Protein 1M4U (pdb70)

Organism: Homo sapiens (NCBI:txid9606)

Radius of gyration: 28.92 Å; Cα contacts (8 Å, |Δi|>4): 537; chains: 2; bounding box: 64×66×80 Å

Nearest PDB structures (foldseek):
  1m4u-assembly1_L-2  TM=1.009E+00  e=1.775E-22  Homo sapiens
  3evs-assembly1_B-2  TM=9.651E-01  e=1.076E-13  Homo sapiens
  6z3j-assembly1_A  TM=9.239E-01  e=7.240E-14  Homo sapiens
  3qb4-assembly3_C  TM=9.466E-01  e=1.512E-13  Homo sapiens
  7zjf-assembly1_A  TM=9.560E-01  e=1.350E-13  Homo sapiens

Secondary structure (DSSP, 8-state):
--SSEE-SPPP---S-PPP------TTSS--GGG--HHHHHHHHGGG--TTTEESS-S-S---TTHHHHHHHHHHHTS--SPPPHHHHT------SSS--S-SS-HHHHHHHHHHHHHHH--PPEEEEEE--TTEESSEEEEEE---SS--SSSS--EEEEEEEEEEEEEEEEE-SGGG-SEEEEEEEEEEEEEEEEE-/--S-S-SSSBSEEE--EEESGGGT-TTTEEE-SEEE--EEE-B--SSEEGGG---HHHHHHHHHHHH-TTSS----EEEEEEEEEEEEEE-TTS-EEEEEEEEEEEEEEEE-

InterPro domains:
  IPR008717 Noggin [PF05806] (12-232)
  IPR008717 Noggin [PIRSF008129] (1-232)
  IPR008717 Noggin [PTHR10494] (1-232)
  IPR029034 Cystine-knot cytokine [G3DSA:2.10.90.10] (45-232)
  IPR029034 Cystine-knot cytokine [SSF57501] (28-232)

Solvent-accessible surface area: 21909 Å² total; per-residue (Å²): 216,147,95,69,117,42,114,241,97,51,6,90,73,44,142,82,144,25,26,4,154,115,92,52,94,71,120,86,11,76,41,49,126,9,31,53,8,61,83,21,50,18,33,2,44,64,69,1,37,37,162,13,75,21,70,71,123,0,4,72,30,2,65,58,33,122,114,70,75,153,88,38,92,75,8,75,15,24,51,54,105,62,55,40,34,67,3,52,21,88,51,161,69,85,85,63,60,112,101,137,61,171,79,50,19,12,136,21,13,0,0,72,202,184,139,149,81,41,61,198,62,67,127,82,144,124,33,102,94,132,60,112,158,63,112,100,67,96,74,63,41,11,128,148,171,60,70,81,80,110,113,1,105,78,105,6,28,85,102,40,51,104,39,48,3,16,60,94,19,89,98,114,209,188,87,57,70,139,82,81,46,110,76,2,101,105,67,18,85,203,22,80,71,87,34,50,80,140,20,141,61,67,115,42,54,101,18,105,97,132,17,121,203,105,131,68,27,128,112,59,62,136,149,48,7,55,142,30,26,13,28,39,46,5,9,29,18,93,46,42,34,72,17,21,49,16,13,10,0,88,44,0,40,36,6,52,24,15,45,172,77,26,0,13,96,112,156,66,62,42,10,85,38,51,135,50,78,107,12,21,0,0,48,37,122,26,101,137,229,33,11,99,179,44,27,25,75,90,42,128,26,32,6,5,37,84,14,135,28,40,122

Foldseek 3Di:
DPDDPAAPFAKWKDWDKDACVVVVCCQFFVPDRTDTAIWIGHDDAPPHDVQQVEDPVLRVQRVVCVVPVVVHDHFTKGAPDAAKDKTWGQDPVRDTDIDIDGRRHGPTIHGD/DVDDDPPDPDDDDFDDDDADPDDDDVLLFDDPPPPDVPVQCVVCDPLDDVVWFDLDDPPDDCVCVVVVVVVFLVCLLDDDDDQDPVLVVDQVAQDPPGHDNHPDDDVVNVVVSSVLRSLFAWDWDKDWDQNDRQWPPRITIATDTDFPAASDVVDDWGKGFDDKDWRWTWGFDADDPSRPDTDIDIDTHMHGDGIGTGD

GO terms:
  GO:0005515 protein binding (F, IPI)
  GO:0001501 skeletal system development (P, TAS)
  GO:0005576 extracellular region (C, TAS)
  GO:0007399 nervous system development (P, TAS)
  GO:0005576 extracellular region (C, IDA)
  GO:0045668 negative regulation of osteoblast differentiation (P, IDA)
  GO:0009953 dorsal/ventral pattern formation (P, IDA)
  GO:0042803 protein homodimerization activity (F, IDA)
  GO:0030336 negative regulation of cell migration (P, IDA)
  GO:0030514 negative regulation of BMP signaling pathway (P, IDA)
  GO:0060392 negative regulation of SMAD protein signal transduction (P, IDA)
  GO:0090090 negative regulation of canonical Wnt signaling pathway (P, IDA)
  GO:0007498 mesoderm development (P, IDA)
  GO:0141069 receptor ligand inhibitor activity (F, IDA)
  GO:0035019 somatic stem cell population maintenance (P, IMP)
  GO:0038092 nodal signaling pathway (P, IMP)
  GO:0040036 regulation of fibroblast growth factor receptor signaling pathway (P, IMP)
  GO:0042474 middle ear morphogenesis (P, IMP)
  GO:0042733 embryonic digit morphogenesis (P, IMP)
  GO:0021533 cell differentiation in hindbrain (P, IMP)

Structure (mmCIF, N/CA/C/O backbone):
data_1M4U
#
_entry.id   1M4U
#
_cell.length_a   99.834
_cell.length_b   99.834
_cell.length_c   150.327
_cell.angle_alpha   90.00
_cell.angle_beta   90.00
_cell.angle_gamma   90.00
#
_symmetry.space_group_name_H-M   'P 41 21 2'
#
loop_
_entity.id
_entity.type
_entity.pdbx_description
1 polymer 'Bone Morphogenetic Protein-7'
2 polymer Noggin
3 branched 2-acetamido-2-deoxy-beta-D-glucopyranose-(1-4)-2-acetamido-2-deoxy-beta-D-glucopyranose
4 water water
#
loop_
_atom_site.group_PDB
_atom_site.id
_atom_site.type_symbol
_atom_site.label_atom_id
_atom_site.label_alt_id
_atom_site.label_comp_id
_atom_site.label_asym_id
_atom_site.label_entity_id
_atom_site.label_seq_id
_atom_site.pdbx_PDB_ins_code
_atom_site.Cartn_x
_atom_site.Cartn_y
_atom_site.Cartn_z
_atom_site.occupancy
_atom_site.B_iso_or_equiv
_atom_site.auth_seq_id
_atom_site.auth_comp_id
_atom_site.auth_asym_id
_atom_site.auth_atom_id
_atom_site.pdbx_PDB_model_num
ATOM 1 N N . GLU A 1 28 ? -52.697 49.284 36.229 1.00 140.57 28 GLU L N 1
ATOM 2 C CA . GLU A 1 28 ? -53.493 48.117 35.737 1.00 140.60 28 GLU L CA 1
ATOM 3 C C . GLU A 1 28 ? -52.878 47.493 34.488 1.00 140.02 28 GLU L C 1
ATOM 4 O O . GLU A 1 28 ? -53.147 46.325 34.184 1.00 140.36 28 GLU L O 1
ATOM 10 N N . ASN A 1 29 ? -52.141 48.295 33.720 1.00 139.01 29 ASN L N 1
ATOM 11 C CA . ASN A 1 29 ? -51.354 47.794 32.589 1.00 138.25 29 ASN L CA 1
ATOM 12 C C . ASN A 1 29 ? -50.416 46.595 32.870 1.00 137.03 29 ASN L C 1
ATOM 13 O O . ASN A 1 29 ? -49.194 46.760 33.078 1.00 137.12 29 ASN L O 1
ATOM 18 N N . SER A 1 30 ? -50.992 45.390 32.843 1.00 135.03 30 SER L N 1
ATOM 19 C CA . SER A 1 30 ? -50.222 44.164 33.005 1.00 133.27 30 SER L CA 1
ATOM 20 C C . SER A 1 30 ? -51.109 42.942 32.792 1.00 131.80 30 SER L C 1
ATOM 21 O O . SER A 1 30 ? -52.351 43.040 32.708 1.00 131.66 30 SER L O 1
ATOM 24 N N . SER A 1 31 ? -50.457 41.788 32.694 1.00 129.71 31 SER L N 1
ATOM 25 C CA . SER A 1 31 ? -51.165 40.524 32.587 1.00 128.04 31 SER L CA 1
ATOM 26 C C . SER A 1 31 ? -51.865 40.267 33.907 1.00 126.32 31 SER L C 1
ATOM 27 O O . SER A 1 31 ? -51.605 40.943 34.905 1.00 126.32 31 SER L O 1
ATOM 30 N N . SER A 1 32 ? -52.777 39.312 33.920 1.00 124.09 32 SER L N 1
ATOM 31 C CA . SER A 1 32 ? -53.394 38.926 35.178 1.00 122.33 32 SER L CA 1
ATOM 32 C C . SER A 1 32 ? -52.447 37.965 35.927 1.00 120.01 32 SER L C 1
ATOM 33 O O . SER A 1 32 ? -52.507 36.747 35.696 1.00 120.15 32 SER L O 1
ATOM 36 N N . ASP A 1 33 ? -51.578 38.493 36.805 1.00 116.83 33 ASP L N 1
ATOM 37 C CA . ASP A 1 33 ? -50.631 37.639 37.574 1.00 114.41 33 ASP L CA 1
ATOM 38 C C . ASP A 1 33 ? -50.441 38.044 39.038 1.00 111.36 33 ASP L C 1
ATOM 39 O O . ASP A 1 33 ? -49.290 38.145 39.524 1.00 111.52 33 ASP L O 1
ATOM 44 N N . GLN A 1 34 ? -51.570 38.238 39.736 1.00 106.86 34 GLN L N 1
ATOM 45 C CA . GLN A 1 34 ? -51.533 38.548 41.163 1.00 103.20 34 GLN L CA 1
ATOM 46 C C . GLN A 1 34 ? -51.832 37.333 42.050 1.00 98.47 34 GLN L C 1
ATOM 47 O O . GLN A 1 34 ? -50.897 36.747 42.564 1.00 99.94 34 GLN L O 1
ATOM 53 N N . ARG A 1 35 ? -53.073 36.914 42.227 1.00 91.63 35 ARG L N 1
ATOM 54 C CA . ARG A 1 35 ? -53.316 35.752 43.084 1.00 86.96 35 ARG L CA 1
ATOM 55 C C . ARG A 1 35 ? -52.718 34.441 42.518 1.00 80.15 35 ARG L C 1
ATOM 56 O O . ARG A 1 35 ? -52.501 33.518 43.296 1.00 79.09 35 ARG L O 1
ATOM 64 N N . GLN A 1 36 ? -52.383 34.342 41.225 1.00 72.43 36 GLN L N 1
ATOM 65 C CA . GLN A 1 36 ? -51.785 33.047 40.759 1.00 66.61 36 GLN L CA 1
ATOM 66 C C . GLN A 1 36 ? -50.278 32.949 41.058 1.00 60.65 36 GLN L C 1
ATOM 67 O O . GLN A 1 36 ? -49.493 33.860 40.798 1.00 57.62 36 GLN L O 1
ATOM 73 N N . ALA A 1 37 ? -49.896 31.824 41.603 1.00 55.11 37 ALA L N 1
ATOM 74 C CA . ALA A 1 37 ? -48.541 31.645 41.994 1.00 53.94 37 ALA L CA 1
ATOM 75 C C . ALA A 1 37 ? -47.576 31.295 40.806 1.00 50.97 37 ALA L C 1
ATOM 76 O O . ALA A 1 37 ? -47.997 30.925 39.707 1.00 47.66 37 ALA L O 1
ATOM 78 N N . CYS A 1 38 ? -46.276 31.490 41.103 1.00 48.94 38 CYS L N 1
ATOM 79 C CA . CYS A 1 38 ? -45.230 31.196 40.129 1.00 47.54 38 CYS L CA 1
ATOM 80 C C . CYS A 1 38 ? -45.461 29.831 39.508 1.00 45.73 38 CYS L C 1
ATOM 81 O O . CYS A 1 38 ? -45.635 28.865 40.221 1.00 44.23 38 CYS L O 1
ATOM 84 N N . LYS A 1 39 ? -45.595 29.803 38.183 1.00 44.67 39 LYS L N 1
ATOM 85 C CA . LYS A 1 39 ? -45.809 28.563 37.484 1.00 44.20 39 LYS L CA 1
ATOM 86 C C . LYS A 1 39 ? -45.375 28.592 36.009 1.00 42.30 39 LYS L C 1
ATOM 87 O O . LYS A 1 39 ? -45.297 29.650 35.436 1.00 43.36 39 LYS L O 1
ATOM 93 N N . LYS A 1 40 ? -45.154 27.414 35.428 1.00 39.88 40 LYS L N 1
ATOM 94 C CA . LYS A 1 40 ? -44.863 27.223 34.060 1.00 40.23 40 LYS L CA 1
ATOM 95 C C . LYS A 1 40 ? -46.093 27.316 33.175 1.00 42.66 40 LYS L C 1
ATOM 96 O O . LYS A 1 40 ? -47.080 26.732 33.538 1.00 46.40 40 LYS L O 1
ATOM 102 N N . HIS A 1 41 ? -46.015 27.988 32.006 1.00 43.61 41 HIS L N 1
ATOM 103 C CA . HIS A 1 41 ? -47.084 28.191 31.031 1.00 43.32 41 HIS L CA 1
ATOM 104 C C . HIS A 1 41 ? -46.581 27.864 29.658 1.00 45.84 41 HIS L C 1
ATOM 105 O O . HIS A 1 41 ? -45.379 27.882 29.348 1.00 47.44 41 HIS L O 1
ATOM 112 N N . GLU A 1 42 ? -47.499 27.501 28.799 1.00 47.15 42 GLU L N 1
ATOM 113 C CA . GLU A 1 42 ? -47.160 27.199 27.430 1.00 48.54 42 GLU L CA 1
ATOM 114 C C . GLU A 1 42 ? -46.998 28.400 26.575 1.00 46.01 42 GLU L C 1
ATOM 115 O O . GLU A 1 42 ? -47.609 29.414 26.757 1.00 47.09 42 GLU L O 1
ATOM 121 N N . LEU A 1 43 ? -46.137 28.252 25.633 1.00 46.05 43 LEU L N 1
ATOM 122 C CA . LEU A 1 43 ? -45.892 29.266 24.677 1.00 46.40 43 LEU L CA 1
ATOM 123 C C . LEU A 1 43 ? -45.247 28.627 23.493 1.00 45.89 43 LEU L C 1
ATOM 124 O O . LEU A 1 43 ? -44.133 28.211 23.629 1.00 46.08 43 LEU L O 1
ATOM 129 N N . TYR A 1 44 ? -45.934 28.539 22.361 1.00 45.45 44 TYR L N 1
ATOM 130 C CA . TYR A 1 44 ? -45.374 28.076 21.090 1.00 45.40 44 TYR L CA 1
ATOM 131 C C . TYR A 1 44 ? -44.795 29.292 20.393 1.00 44.94 44 TYR L C 1
ATOM 132 O O . TYR A 1 44 ? -45.423 30.306 20.280 1.00 44.89 44 TYR L O 1
ATOM 141 N N . VAL A 1 45 ? -43.578 29.214 19.896 1.00 45.47 45 VAL L N 1
ATOM 142 C CA . VAL A 1 45 ? -42.942 30.335 19.275 1.00 45.08 45 VAL L CA 1
ATOM 143 C C . VAL A 1 45 ? -42.734 29.926 17.859 1.00 47.22 45 VAL L C 1
ATOM 144 O O . VAL A 1 45 ? -42.158 28.866 17.594 1.00 47.96 45 VAL L O 1
ATOM 148 N N . SER A 1 46 ? -43.212 30.733 16.928 1.00 48.49 46 SER L N 1
ATOM 149 C CA . SER A 1 46 ? -43.000 30.442 15.525 1.00 48.63 46 SER L CA 1
ATOM 150 C C . SER A 1 46 ? -41.958 31.375 14.982 1.00 47.92 46 SER L C 1
ATOM 151 O O . SER A 1 46 ? -42.035 32.556 15.156 1.00 47.70 46 SER L O 1
ATOM 154 N N . PHE A 1 47 ? -40.971 30.848 14.297 1.00 47.63 47 PHE L N 1
ATOM 155 C CA . PHE A 1 47 ? -39.897 31.666 13.883 1.00 48.91 47 PHE L CA 1
ATOM 156 C C . PHE A 1 47 ? -40.338 32.684 12.794 1.00 51.37 47 PHE L C 1
ATOM 157 O O . PHE A 1 47 ? -39.753 33.759 12.700 1.00 52.19 47 PHE L O 1
ATOM 165 N N . ARG A 1 48 ? -41.287 32.335 11.929 1.00 53.16 48 ARG L N 1
ATOM 166 C CA . ARG A 1 48 ? -41.771 33.270 10.915 1.00 55.20 48 ARG L CA 1
ATOM 167 C C . ARG A 1 48 ? -42.321 34.492 11.673 1.00 54.59 48 ARG L C 1
ATOM 168 O O . ARG A 1 48 ? -41.924 35.615 11.391 1.00 53.70 48 ARG L O 1
ATOM 176 N N . ASP A 1 49 ? -43.122 34.269 12.710 1.00 53.66 49 ASP L N 1
ATOM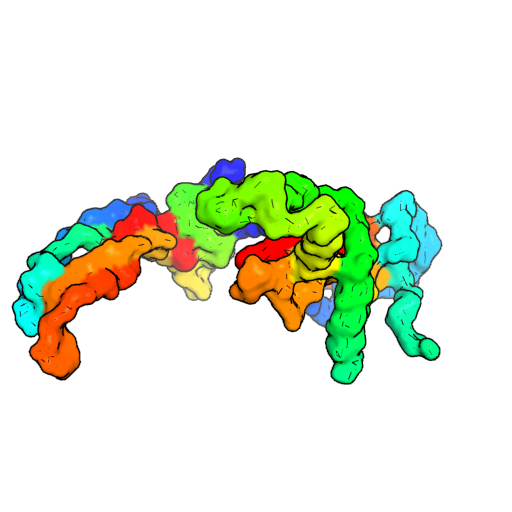 177 C CA . ASP A 1 49 ? -43.623 35.393 13.467 1.00 53.92 49 ASP L CA 1
ATOM 178 C C . ASP A 1 49 ? -42.546 36.281 14.067 1.00 54.47 49 ASP L C 1
ATOM 179 O O . ASP A 1 49 ? -42.857 37.353 14.557 1.00 56.60 49 ASP L O 1
ATOM 184 N N . LEU A 1 50 ? -41.279 35.875 14.109 1.00 54.30 50 LEU L N 1
ATOM 185 C CA . LEU A 1 50 ? -40.264 36.776 14.701 1.00 51.80 50 LEU L CA 1
ATOM 186 C C . LEU A 1 50 ? -39.366 37.209 13.671 1.00 49.36 50 LEU L C 1
ATOM 187 O O . LEU A 1 50 ? -38.346 37.893 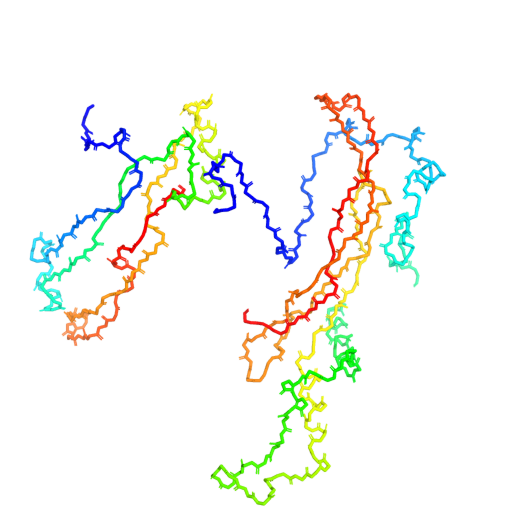13.911 1.00 48.81 50 LEU L O 1
ATOM 192 N N . GLY A 1 51 ? -39.751 36.865 12.466 1.00 48.31 51 GLY L N 1
ATOM 193 C CA . GLY A 1 51 ? -38.942 37.279 11.351 1.00 48.75 51 GLY L CA 1
ATOM 194 C C . GLY A 1 51 ? -37.623 36.526 11.232 1.00 49.67 51 GLY L C 1
ATOM 195 O O . GLY A 1 51 ? -36.672 37.068 10.615 1.00 47.49 51 GLY L O 1
ATOM 196 N N . TRP A 1 52 ? -37.580 35.251 11.696 1.00 49.17 52 TRP L N 1
ATOM 197 C CA . TRP A 1 52 ? -36.333 34.574 11.639 1.00 50.70 52 TRP L CA 1
ATOM 198 C C . TRP A 1 52 ? -36.295 33.502 10.588 1.00 52.11 52 TRP L C 1
ATOM 199 O O . TRP A 1 52 ? -35.403 32.672 10.579 1.00 51.24 52 TRP L O 1
ATOM 210 N N . GLN A 1 53 ? -37.260 33.493 9.684 1.00 54.48 53 GLN L N 1
ATOM 211 C CA . GLN A 1 53 ? -37.262 32.471 8.631 1.00 55.79 53 GLN L CA 1
ATOM 212 C C . GLN A 1 53 ? -36.179 32.627 7.585 1.00 56.12 53 GLN L C 1
ATOM 213 O O . GLN A 1 53 ? -36.066 31.834 6.680 1.00 56.89 53 GLN L O 1
ATOM 219 N N . ASP A 1 54 ? -35.325 33.592 7.653 1.00 56.96 54 ASP L N 1
ATOM 220 C CA . ASP A 1 54 ? -34.303 33.550 6.611 1.00 59.10 54 ASP L CA 1
ATOM 221 C C . ASP A 1 54 ? -32.970 33.360 7.232 1.00 58.71 54 ASP L C 1
ATOM 222 O O . ASP A 1 54 ? -31.951 33.715 6.652 1.00 61.90 54 ASP L O 1
ATOM 227 N N . TRP A 1 55 ? -33.004 32.974 8.470 1.00 57.09 55 TRP L N 1
ATOM 228 C CA . TRP A 1 55 ? -31.843 32.732 9.286 1.00 57.18 55 TRP L CA 1
ATOM 229 C C . TRP A 1 55 ? -32.001 31.190 9.704 1.00 54.91 55 TRP L C 1
ATOM 230 O O . TRP A 1 55 ? -31.118 30.416 9.560 1.00 54.56 55 TRP L O 1
ATOM 241 N N . ILE A 1 56 ? -33.171 30.790 10.136 1.00 52.24 56 ILE L N 1
ATOM 242 C CA . ILE A 1 56 ? -33.406 29.473 10.553 1.00 51.94 56 ILE L CA 1
ATOM 243 C C . ILE A 1 56 ? -34.328 28.767 9.594 1.00 52.77 56 ILE L C 1
ATOM 244 O O . ILE A 1 56 ? -35.511 29.149 9.482 1.00 54.67 56 ILE L O 1
ATOM 249 N N . ILE A 1 57 ? -33.841 27.687 8.985 1.00 51.81 57 ILE L N 1
ATOM 250 C CA . ILE A 1 57 ? -34.661 26.924 8.076 1.00 52.29 57 ILE L CA 1
ATOM 251 C C . ILE A 1 57 ? -35.323 25.721 8.689 1.00 50.80 57 ILE L C 1
ATOM 252 O O . ILE A 1 57 ? -36.193 25.203 8.083 1.00 53.61 57 ILE L O 1
ATOM 257 N N . ALA A 1 58 ? -34.940 25.258 9.882 1.00 48.68 58 ALA L N 1
ATOM 258 C CA . ALA A 1 58 ? -35.673 24.197 10.550 1.00 46.59 58 ALA L CA 1
ATOM 259 C C . ALA A 1 58 ? -35.194 24.210 12.006 1.00 45.26 58 ALA L C 1
ATOM 260 O O . ALA A 1 58 ? -34.056 24.469 12.291 1.00 44.84 58 ALA L O 1
ATOM 262 N N . PRO A 1 59 ? -36.077 23.958 12.921 1.00 44.02 59 PRO L N 1
ATOM 263 C CA . PRO A 1 59 ? -37.488 23.698 12.612 1.00 45.11 59 PRO L CA 1
ATOM 264 C C . PRO A 1 59 ? -38.138 24.993 12.223 1.00 46.45 59 PRO L C 1
ATOM 265 O O . PRO A 1 59 ? -37.428 25.948 12.000 1.00 49.03 59 PRO L O 1
ATOM 269 N N . GLU A 1 60 ? -39.448 25.035 12.235 1.00 48.53 60 GLU L N 1
ATOM 270 C CA . GLU A 1 60 ? -40.220 26.181 11.920 1.00 50.45 60 GLU L CA 1
ATOM 271 C C . GLU A 1 60 ? -40.552 26.875 13.239 1.00 49.78 60 GLU L C 1
ATOM 272 O O . GLU A 1 60 ? -40.946 28.067 13.220 1.00 50.94 60 GLU L O 1
ATOM 278 N N . GLY A 1 61 ? -40.530 26.156 14.360 1.00 47.36 61 GLY L N 1
ATOM 279 C CA . GLY A 1 61 ? -40.818 26.775 15.634 1.00 46.30 61 GLY L CA 1
ATOM 280 C C . GLY A 1 61 ? -40.667 25.742 16.688 1.00 45.53 61 GLY L C 1
ATOM 281 O O . GLY A 1 61 ? -40.376 24.633 16.317 1.00 47.04 61 GLY L O 1
ATOM 282 N N . TYR A 1 62 ? -40.889 26.094 17.951 1.00 44.32 62 TYR L N 1
ATOM 283 C CA . TYR A 1 62 ? -40.716 25.215 19.091 1.00 42.33 62 TYR L CA 1
ATOM 284 C C . TYR A 1 62 ? -41.577 25.652 20.234 1.00 41.70 62 TYR L C 1
ATOM 285 O O . TYR A 1 62 ? -42.050 26.842 20.275 1.00 43.70 62 TYR L O 1
ATOM 294 N N . ALA A 1 63 ? -41.864 24.679 21.100 1.00 39.00 63 ALA L N 1
ATOM 295 C CA . ALA A 1 63 ? -42.627 24.819 22.320 1.00 38.94 63 ALA L CA 1
ATOM 296 C C . ALA A 1 63 ? -41.554 25.385 23.402 1.00 40.05 63 ALA L C 1
ATOM 297 O O . ALA A 1 63 ? -40.594 24.703 23.795 1.00 39.37 63 ALA L O 1
ATOM 299 N N . ALA A 1 64 ? -41.700 26.618 23.804 1.00 38.59 64 ALA L N 1
ATOM 300 C CA . ALA A 1 64 ? -40.637 27.222 24.550 1.00 38.90 64 ALA L CA 1
ATOM 301 C C . ALA A 1 64 ? -41.032 27.377 26.036 1.00 36.99 64 ALA L C 1
ATOM 302 O O . ALA A 1 64 ? -40.168 27.332 26.932 1.00 35.47 64 ALA L O 1
ATOM 304 N N . TYR A 1 65 ? -42.297 27.633 26.238 1.00 34.39 65 TYR L N 1
ATOM 305 C CA . TYR A 1 65 ? -42.834 27.877 27.533 1.00 34.89 65 TYR L CA 1
ATOM 306 C C . TYR A 1 65 ? -42.267 29.164 28.132 1.00 35.41 65 TYR L C 1
ATOM 307 O O . TYR A 1 65 ? -41.425 29.813 27.529 1.00 35.37 65 TYR L O 1
ATOM 316 N N . TYR A 1 66 ? -42.769 29.528 29.289 1.00 35.34 66 TYR L N 1
ATOM 317 C CA . TYR A 1 66 ? -42.318 30.684 29.986 1.00 38.22 66 TYR L CA 1
ATOM 318 C C . TYR A 1 66 ? -42.850 30.509 31.358 1.00 39.41 66 TYR L C 1
ATOM 319 O O . TYR A 1 66 ? -43.738 29.729 31.564 1.00 41.23 66 TYR L O 1
ATOM 328 N N . CYS A 1 67 ? -42.301 31.265 32.258 1.00 40.10 67 CYS L N 1
ATOM 329 C CA . CYS A 1 67 ? -42.700 31.341 33.637 1.00 42.71 67 CYS L CA 1
ATOM 330 C C . CYS A 1 67 ? -43.403 32.701 33.938 1.00 41.68 67 CYS L C 1
ATOM 331 O O . CYS A 1 67 ? -42.981 33.705 33.429 1.00 42.13 67 CYS L O 1
ATOM 334 N N . GLU A 1 68 ? -44.338 32.696 34.859 1.00 40.59 68 GLU L N 1
ATOM 335 C CA . GLU A 1 68 ? -45.025 33.837 35.307 1.00 42.44 68 GLU L CA 1
ATOM 336 C C . GLU A 1 68 ? -45.768 33.495 36.502 1.00 41.51 68 GLU L C 1
ATOM 337 O O . GLU A 1 68 ? -46.180 32.380 36.652 1.00 44.74 68 GLU L O 1
ATOM 343 N N . GLY A 1 69 ? -45.951 34.461 37.362 1.00 41.83 69 GLY L N 1
ATOM 344 C CA . GLY A 1 69 ? -46.670 34.289 38.587 1.00 42.46 69 GLY L CA 1
ATOM 345 C C . GLY A 1 69 ? -45.961 35.028 39.702 1.00 44.75 69 GLY L C 1
ATOM 346 O O . GLY A 1 69 ? -44.824 35.506 39.504 1.00 50.01 69 GLY L O 1
ATOM 347 N N . GLU A 1 70 ? -46.571 34.964 40.882 1.00 44.92 70 GLU L N 1
ATOM 348 C CA . GLU A 1 70 ? -46.092 35.507 42.123 1.00 46.93 70 GLU L CA 1
ATOM 349 C C . GLU A 1 70 ? -45.233 34.622 43.007 1.00 44.29 70 GLU L C 1
ATOM 350 O O . GLU A 1 70 ? -45.468 33.439 43.092 1.00 44.12 70 GLU L O 1
ATOM 356 N N . CYS A 1 71 ? -44.342 35.310 43.715 1.00 42.59 71 CYS L N 1
ATOM 357 C CA . CYS A 1 71 ? -43.400 34.866 44.673 1.00 43.28 71 CYS L CA 1
ATOM 358 C C . CYS A 1 71 ? -43.565 35.744 45.931 1.00 44.83 71 CYS L C 1
ATOM 359 O O . CYS A 1 71 ? -42.640 36.492 46.352 1.00 46.74 71 CYS L O 1
ATOM 362 N N . ALA A 1 72 ? -44.696 35.609 46.590 1.00 45.41 72 ALA L N 1
ATOM 363 C CA . ALA A 1 72 ? -44.919 36.388 47.835 1.00 47.08 72 ALA L CA 1
ATOM 364 C C . ALA A 1 72 ? -44.936 35.559 49.020 1.00 43.44 72 ALA L C 1
ATOM 365 O O . ALA A 1 72 ? -45.004 34.374 48.944 1.00 43.11 72 ALA L O 1
ATOM 367 N N . PHE A 1 73 ? -44.844 36.238 50.131 1.00 41.60 73 PHE L N 1
ATOM 368 C CA . PHE A 1 73 ? -44.634 35.572 51.341 1.00 42.26 73 PHE L CA 1
ATOM 369 C C . PHE A 1 73 ? -45.910 35.008 51.768 1.00 42.65 73 PHE L C 1
ATOM 370 O O . PHE A 1 73 ? -46.851 35.647 51.664 1.00 43.83 73 PHE L O 1
ATOM 378 N N . PRO A 1 74 ? -45.951 33.802 52.264 1.00 42.94 74 PRO L N 1
ATOM 379 C CA . PRO A 1 74 ? -44.811 32.927 52.398 1.00 43.71 74 PRO L CA 1
ATOM 380 C C . PRO A 1 74 ? -44.585 32.068 51.142 1.00 44.35 74 PRO L C 1
ATOM 381 O O . PRO A 1 74 ? -45.498 31.731 50.536 1.00 46.01 74 PRO L O 1
ATOM 385 N N . LEU A 1 75 ? -43.383 31.629 50.873 1.00 45.31 75 LEU L N 1
ATOM 386 C CA . LEU A 1 75 ? -43.087 30.757 49.769 1.00 43.95 75 LEU L CA 1
ATOM 387 C C . LEU A 1 75 ? -43.117 29.357 50.332 1.00 44.46 75 LEU L C 1
ATOM 388 O O . LEU A 1 75 ? -42.839 29.106 51.500 1.00 43.61 75 LEU L O 1
ATOM 393 N N . ASN A 1 76 ? -43.445 28.417 49.508 1.00 45.06 76 ASN L N 1
ATOM 394 C CA . ASN A 1 76 ? -43.456 27.053 49.959 1.00 46.25 76 ASN L CA 1
ATOM 395 C C . ASN A 1 76 ? -42.450 26.334 49.079 1.00 45.93 76 ASN L C 1
ATOM 396 O O . ASN A 1 76 ? -41.785 26.974 48.302 1.00 45.57 76 ASN L O 1
ATOM 401 N N . SER A 1 77 ? -42.374 25.030 49.180 1.00 45.09 77 SER L N 1
ATOM 402 C CA . SER A 1 77 ? -41.187 24.268 48.649 1.00 43.69 77 SER L CA 1
ATOM 403 C C . SER A 1 77 ? -41.359 24.045 47.264 1.00 42.26 77 SER L C 1
ATOM 404 O O . SER A 1 77 ? -40.441 23.854 46.571 1.00 41.39 77 SER L O 1
ATOM 407 N N . TYR A 1 78 ? -42.578 24.100 46.836 1.00 40.37 78 TYR L N 1
ATOM 408 C CA . TYR A 1 78 ? -42.868 24.021 45.453 1.00 40.35 78 TYR L CA 1
ATOM 409 C C . TYR A 1 78 ? -42.423 25.244 44.601 1.00 38.21 78 TYR L C 1
ATOM 410 O O . TYR A 1 78 ? -42.399 25.182 43.390 1.00 36.81 78 TYR L O 1
ATOM 419 N N . MET A 1 79 ? -42.243 26.402 45.226 1.00 37.92 79 MET L N 1
ATOM 420 C CA . MET A 1 79 ? -41.755 27.594 44.547 1.00 38.63 79 MET L CA 1
ATOM 421 C C . MET A 1 79 ? -40.215 27.491 44.144 1.00 38.77 79 MET L C 1
ATOM 422 O O . MET A 1 79 ? -39.709 28.366 43.516 1.00 37.76 79 MET L O 1
ATOM 427 N N . ASN A 1 80 ? -39.498 26.447 44.569 1.00 38.84 80 ASN L N 1
ATOM 428 C CA . ASN A 1 80 ? -38.086 26.266 44.243 1.00 39.18 80 ASN L CA 1
ATOM 429 C C . ASN A 1 80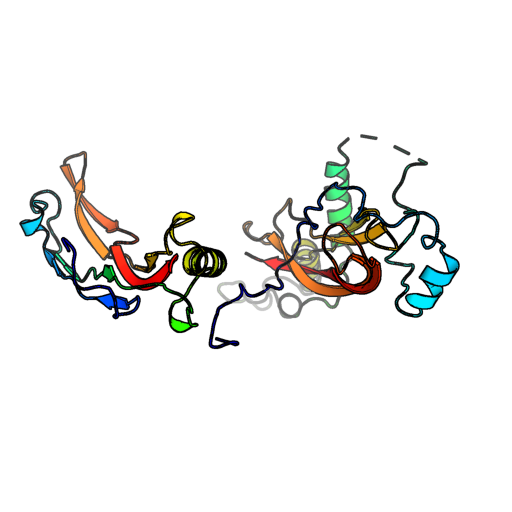 ? -37.205 27.498 44.424 1.00 38.47 80 ASN L C 1
ATOM 430 O O . ASN A 1 80 ? -36.520 27.823 43.528 1.00 39.75 80 ASN L O 1
ATOM 435 N N . ALA A 1 81 ? -37.322 28.164 45.552 1.00 37.06 81 ALA L N 1
ATOM 436 C CA . ALA A 1 81 ? -36.713 29.427 45.852 1.00 37.36 81 ALA L CA 1
ATOM 437 C C . ALA A 1 81 ? -35.283 29.284 46.325 1.00 37.06 81 ALA L C 1
ATOM 438 O O . ALA A 1 81 ? -35.016 28.351 46.982 1.00 37.01 81 ALA L O 1
ATOM 440 N N . THR A 1 82 ? -34.413 30.241 46.041 1.00 35.38 82 THR L N 1
ATOM 441 C CA . THR A 1 82 ? -33.065 30.218 46.614 1.00 33.70 82 THR L CA 1
ATOM 442 C C . THR A 1 82 ? -33.234 30.788 47.947 1.00 33.13 82 THR L C 1
ATOM 443 O O . THR A 1 82 ? -34.224 31.465 48.243 1.00 34.11 82 THR L O 1
ATOM 447 N N . ASN A 1 83 ? -32.241 30.558 48.770 1.00 32.72 83 ASN L N 1
ATOM 448 C CA . ASN A 1 83 ? -32.238 31.087 50.033 1.00 33.40 83 ASN L CA 1
ATOM 449 C C . ASN A 1 83 ? -32.334 32.588 49.924 1.00 33.87 83 ASN L C 1
ATOM 450 O O . ASN A 1 83 ? -32.885 33.241 50.752 1.00 29.75 83 ASN L O 1
ATOM 455 N N . HIS A 1 84 ? -31.665 33.158 48.945 1.00 34.21 84 HIS L N 1
ATOM 456 C CA . HIS A 1 84 ? -31.751 34.587 48.864 1.00 35.00 84 HIS L CA 1
ATOM 457 C C . HIS A 1 84 ? -33.226 35.059 48.574 1.00 33.80 84 HIS L C 1
ATOM 458 O O . HIS A 1 84 ? -33.565 36.179 48.926 1.00 34.02 84 HIS L O 1
ATOM 465 N N . ALA A 1 85 ? -33.910 34.365 47.691 1.00 32.42 85 ALA L N 1
ATOM 466 C CA . ALA A 1 85 ? -35.250 34.738 47.344 1.00 34.61 85 ALA L CA 1
ATOM 467 C C . ALA A 1 85 ? -36.165 34.645 48.615 1.00 35.52 85 ALA L C 1
ATOM 468 O O . ALA A 1 85 ? -36.939 35.481 48.822 1.00 36.51 85 ALA L O 1
ATOM 470 N N . ILE A 1 86 ? -35.881 33.744 49.536 1.00 36.62 86 ILE L N 1
ATOM 471 C CA . ILE A 1 86 ? -36.603 33.658 50.768 1.00 36.01 86 ILE L CA 1
ATOM 472 C C . ILE A 1 86 ? -36.324 34.834 51.636 1.00 37.86 86 ILE L C 1
ATOM 473 O O . ILE A 1 86 ? -37.237 35.328 52.319 1.00 40.52 86 ILE L O 1
ATOM 478 N N . VAL A 1 87 ? -35.076 35.275 51.719 1.00 38.78 87 VAL L N 1
ATOM 479 C CA . VAL A 1 87 ? -34.731 36.427 52.546 1.00 38.23 87 VAL L CA 1
ATOM 480 C C . VAL A 1 87 ? -35.400 37.663 51.947 1.00 37.95 87 VAL L C 1
ATOM 481 O O . VAL A 1 87 ? -36.011 38.389 52.605 1.00 38.41 87 VAL L O 1
ATOM 485 N N . GLN A 1 88 ? -35.317 37.842 50.666 1.00 39.18 88 GLN L N 1
ATOM 486 C CA . GLN A 1 88 ? -35.830 39.025 49.964 1.00 40.41 88 GLN L CA 1
ATOM 487 C C . GLN A 1 88 ? -37.396 39.130 50.065 1.00 40.91 88 GLN L C 1
ATOM 488 O O . GLN A 1 88 ? -37.935 40.185 50.190 1.00 38.94 88 GLN L O 1
ATOM 494 N N . THR A 1 89 ? -38.060 37.995 50.029 1.00 42.02 89 THR L N 1
ATOM 495 C CA . THR A 1 89 ? -39.488 37.911 50.164 1.00 43.44 89 THR L CA 1
ATOM 496 C C . THR A 1 89 ? -39.906 38.362 51.552 1.00 41.05 89 THR L C 1
ATOM 497 O O . THR A 1 89 ? -40.804 39.159 51.690 1.00 37.94 89 THR L O 1
ATOM 501 N N . LEU A 1 90 ? -39.118 38.025 52.562 1.00 40.53 90 LEU L N 1
ATOM 502 C CA . LEU A 1 90 ? -39.473 38.455 53.900 1.00 41.13 90 LEU L CA 1
ATOM 503 C C . LEU A 1 90 ? -39.186 39.924 54.095 1.00 42.47 90 LEU L C 1
ATOM 504 O O . LEU A 1 90 ? -39.888 40.633 54.817 1.00 42.23 90 LEU L O 1
ATOM 509 N N . VAL A 1 91 ? -38.180 40.391 53.389 1.00 43.16 91 VAL L N 1
ATOM 510 C CA . VAL A 1 91 ? -37.825 41.801 53.430 1.00 44.26 91 VAL L CA 1
ATOM 511 C C . VAL A 1 91 ? -38.881 42.628 52.670 1.00 44.85 91 VAL L C 1
ATOM 512 O O . VAL A 1 91 ? -39.244 43.701 53.080 1.00 43.03 91 VAL L O 1
ATOM 516 N N . HIS A 1 92 ? -39.417 42.121 51.580 1.00 44.05 92 HIS L N 1
ATOM 517 C CA . HIS A 1 92 ? -40.475 42.828 50.967 1.00 43.93 92 HIS L CA 1
ATOM 518 C C . HIS A 1 92 ? -41.780 42.883 51.820 1.00 45.02 92 HIS L C 1
ATOM 519 O O . HIS A 1 92 ? -42.378 43.926 51.977 1.00 44.37 92 HIS L O 1
ATOM 526 N N . PHE A 1 93 ? -42.218 41.740 52.317 1.00 44.89 93 PHE L N 1
ATOM 527 C CA . PHE A 1 93 ? -43.427 41.634 53.044 1.00 45.28 93 PHE L CA 1
ATOM 528 C C . PHE A 1 93 ? -43.487 42.896 53.932 1.00 48.64 93 PHE L C 1
ATOM 529 O O . PHE A 1 93 ? -44.476 43.675 53.843 1.00 54.70 93 PHE L O 1
ATOM 537 N N . ILE A 1 94 ? -42.601 42.929 54.885 1.00 47.10 94 ILE L N 1
ATOM 538 C CA . ILE A 1 94 ? -42.195 43.982 55.867 1.00 47.02 94 ILE L CA 1
ATOM 539 C C . ILE A 1 94 ? -41.833 45.394 55.518 1.00 47.75 94 ILE L C 1
ATOM 540 O O . ILE A 1 94 ? -42.094 46.206 56.335 1.00 44.95 94 ILE L O 1
ATOM 545 N N . ASN A 1 95 ? -41.206 45.711 54.394 1.00 49.11 95 ASN L N 1
ATOM 546 C CA . ASN A 1 95 ? -41.388 47.071 53.838 1.00 48.51 95 ASN L CA 1
ATOM 547 C C . ASN A 1 95 ? -41.196 46.918 52.365 1.00 50.38 95 ASN L C 1
ATOM 548 O O . ASN A 1 95 ? -40.140 46.775 51.841 1.00 49.44 95 ASN L O 1
ATOM 553 N N . PRO A 1 96 ? -42.301 46.976 51.710 1.00 51.86 96 PRO L N 1
ATOM 554 C CA . PRO A 1 96 ? -42.373 46.776 50.288 1.00 53.04 96 PRO L CA 1
ATOM 555 C C . PRO A 1 96 ? -41.563 47.747 49.493 1.00 55.19 96 PRO L C 1
ATOM 556 O O . PRO A 1 96 ? -41.295 47.438 48.326 1.00 54.96 96 PRO L O 1
ATOM 560 N N . GLU A 1 97 ? -41.312 48.931 50.015 1.00 57.22 97 GLU L N 1
ATOM 561 C CA . GLU A 1 97 ? -40.558 49.918 49.258 1.00 58.93 97 GLU L CA 1
ATOM 562 C C . GLU A 1 97 ? -39.122 49.546 49.334 1.00 57.43 97 GLU L C 1
ATOM 563 O O . GLU A 1 97 ? -38.346 50.086 48.625 1.00 57.39 97 GLU L O 1
ATOM 569 N N . THR A 1 98 ? -38.708 48.719 50.256 1.00 56.02 98 THR L N 1
ATOM 570 C CA . THR A 1 98 ? -37.255 48.484 50.302 1.00 55.50 98 THR L CA 1
ATOM 571 C C . THR A 1 98 ? -36.683 47.557 49.212 1.00 52.23 98 THR L C 1
ATOM 572 O O . THR A 1 98 ? -35.515 47.638 48.912 1.00 52.51 98 THR L O 1
ATOM 576 N N . VAL A 1 99 ? -37.504 46.751 48.577 1.00 47.84 99 VAL L N 1
ATOM 577 C CA . VAL A 1 99 ? -36.969 45.754 47.686 1.00 45.77 99 VAL L CA 1
ATOM 578 C C . VAL A 1 99 ? -38.143 45.141 46.998 1.00 43.43 99 VAL L C 1
ATOM 579 O O . VAL A 1 99 ? -39.182 44.993 47.531 1.00 44.80 99 VAL L O 1
ATOM 583 N N . PRO A 1 100 ? -38.023 44.769 45.789 1.00 42.46 100 PRO L N 1
ATOM 584 C CA . PRO A 1 100 ? -39.157 44.112 45.192 1.00 41.92 100 PRO L CA 1
ATOM 585 C C . PRO A 1 100 ? -39.232 42.696 45.696 1.00 42.06 100 PRO L C 1
ATOM 586 O O . PRO A 1 100 ? -38.413 42.192 46.465 1.00 41.95 100 PRO L O 1
ATOM 590 N N . LYS A 1 101 ? -40.295 42.050 45.302 1.00 43.44 101 LYS L N 1
ATOM 591 C CA . LYS A 1 101 ? -40.372 40.657 45.508 1.00 44.96 101 LYS L CA 1
ATOM 592 C C . LYS A 1 101 ? -39.579 39.901 44.452 1.00 43.44 101 LYS L C 1
ATOM 593 O O . LYS A 1 101 ? -39.289 40.382 43.402 1.00 43.88 101 LYS L O 1
ATOM 599 N N . PRO A 1 102 ? -39.131 38.720 44.762 1.00 42.76 102 PRO L N 1
ATOM 600 C CA . PRO A 1 102 ? -38.379 37.968 43.747 1.00 42.88 102 PRO L CA 1
ATOM 601 C C . PRO A 1 102 ? -39.253 37.583 42.616 1.00 40.92 102 PRO L C 1
ATOM 602 O O . PRO A 1 102 ? -40.420 37.683 42.744 1.00 41.02 102 PRO L O 1
ATOM 606 N N . CYS A 1 103 ? -38.676 37.127 41.518 1.00 42.15 103 CYS L N 1
ATOM 607 C CA . CYS A 1 103 ? -39.419 36.812 40.375 1.00 42.39 103 CYS L CA 1
ATOM 608 C C . CYS A 1 103 ? -39.397 35.385 40.013 1.00 39.34 103 CYS L C 1
ATOM 609 O O . CYS A 1 103 ? -38.571 34.743 40.416 1.00 36.07 103 CYS L O 1
ATOM 612 N N . CYS A 1 104 ? -40.427 34.998 39.275 1.00 38.55 104 CYS L N 1
ATOM 613 C CA . CYS A 1 104 ? -40.726 33.683 38.822 1.00 40.58 104 CYS L CA 1
ATOM 614 C C . CYS A 1 104 ? -39.824 33.526 37.632 1.00 40.47 104 CYS L C 1
ATOM 615 O O . CYS A 1 104 ? -40.108 34.138 36.646 1.00 39.35 104 CYS L O 1
ATOM 618 N N . ALA A 1 105 ? -38.785 32.738 37.687 1.00 40.40 105 ALA L N 1
ATOM 619 C CA . ALA A 1 105 ? -37.974 32.633 36.487 1.00 40.14 105 ALA L CA 1
ATOM 620 C C . ALA A 1 105 ? -37.637 31.168 36.250 1.00 38.88 105 ALA L C 1
ATOM 621 O O . ALA A 1 105 ? -37.779 30.341 37.078 1.00 38.25 105 ALA L O 1
ATOM 623 N N . PRO A 1 106 ? -37.169 30.813 35.109 1.00 38.72 106 PRO L N 1
ATOM 624 C CA . PRO A 1 106 ? -36.840 29.424 34.890 1.00 38.33 106 PRO L CA 1
ATOM 625 C C . PRO A 1 106 ? -35.774 28.859 35.770 1.00 39.77 106 PRO L C 1
ATOM 626 O O . PRO A 1 106 ? -34.855 29.528 36.086 1.00 41.53 106 PRO L O 1
ATOM 630 N N . THR A 1 107 ? -35.952 27.656 36.300 1.00 42.03 107 THR L N 1
ATOM 631 C CA . THR A 1 107 ? -34.903 26.967 37.074 1.00 40.75 107 THR L CA 1
ATOM 632 C C . THR A 1 107 ? -34.219 25.893 36.241 1.00 40.92 107 THR L C 1
ATOM 633 O O . THR A 1 107 ? -33.176 25.479 36.587 1.00 41.78 107 THR L O 1
ATOM 637 N N . GLN A 1 108 ? -34.803 25.445 35.148 1.00 41.74 108 GLN L N 1
ATOM 638 C CA . GLN A 1 108 ? -34.146 24.453 34.304 1.00 42.33 108 GLN L CA 1
ATOM 639 C C . GLN A 1 108 ? -34.644 24.649 32.949 1.00 40.13 108 GLN L C 1
ATOM 640 O O . GLN A 1 108 ? -35.849 24.799 32.727 1.00 34.78 108 GLN L O 1
ATOM 646 N N . LEU A 1 109 ? -33.721 24.572 32.013 1.00 41.37 109 LEU L N 1
ATOM 647 C CA . LEU A 1 109 ? -34.068 24.737 30.603 1.00 42.27 109 LEU L CA 1
ATOM 648 C C . LEU A 1 109 ? -33.486 23.592 29.836 1.00 42.12 109 LEU L C 1
ATOM 649 O O . LEU A 1 109 ? -32.509 23.105 30.249 1.00 43.54 109 LEU L O 1
ATOM 654 N N . ASN A 1 110 ? -33.981 23.272 28.665 1.00 41.61 110 ASN L N 1
ATOM 655 C CA . ASN A 1 110 ? -33.307 22.363 27.734 1.00 40.98 110 ASN L CA 1
ATOM 656 C C . ASN A 1 110 ? -32.957 23.008 26.410 1.00 40.55 110 ASN L C 1
ATOM 657 O O . ASN A 1 110 ? -33.467 24.099 26.086 1.00 37.95 110 ASN L O 1
ATOM 662 N N . ALA A 1 111 ? -32.101 22.304 25.658 1.00 40.60 111 ALA L N 1
ATOM 663 C CA . ALA A 1 111 ? -31.668 22.693 24.358 1.00 43.01 111 ALA L CA 1
ATOM 664 C C . ALA A 1 111 ? -32.620 22.197 23.244 1.00 43.01 111 ALA L C 1
ATOM 665 O O . ALA A 1 111 ? -33.457 21.377 23.503 1.00 45.32 111 ALA L O 1
ATOM 667 N N . ILE A 1 112 ? -32.557 22.795 22.057 1.00 43.18 112 ILE L N 1
ATOM 668 C CA . ILE A 1 112 ? -33.203 22.256 20.798 1.00 42.77 112 ILE L CA 1
ATOM 669 C C . ILE A 1 112 ? -32.085 22.307 19.749 1.00 40.98 112 ILE L C 1
ATOM 670 O O . ILE A 1 112 ? -31.098 22.985 19.919 1.00 40.84 112 ILE L O 1
ATOM 675 N N . SER A 1 113 ? -32.233 21.639 18.652 1.00 40.14 113 SER L N 1
ATOM 676 C CA . SER A 1 113 ? -31.194 21.712 17.647 1.00 41.10 113 SER L CA 1
ATOM 677 C C . SER A 1 113 ? -31.762 22.536 16.531 1.00 39.77 113 SER L C 1
ATOM 678 O O . SER A 1 113 ? -32.961 22.528 16.309 1.00 37.67 113 SER L O 1
ATOM 681 N N . VAL A 1 114 ? -30.937 23.286 15.824 1.00 40.72 114 VAL L N 1
ATOM 682 C CA . VAL A 1 114 ? -31.534 24.157 14.871 1.00 42.24 114 VAL L CA 1
ATOM 683 C C . VAL A 1 114 ? -30.662 24.222 13.657 1.00 42.25 114 VAL L C 1
ATOM 684 O O . VAL A 1 114 ? -29.453 24.166 13.778 1.00 40.80 114 VAL L O 1
ATOM 688 N N . LEU A 1 115 ? -31.294 24.287 12.477 1.00 43.31 115 LEU L N 1
ATOM 689 C CA . LEU A 1 115 ? -30.580 24.412 11.200 1.00 44.93 115 LEU L CA 1
ATOM 690 C C . LEU A 1 115 ? -30.716 25.843 10.686 1.00 46.00 115 LEU L C 1
ATOM 691 O O . LEU A 1 115 ? -31.844 26.312 10.501 1.00 46.79 115 LEU L O 1
ATOM 696 N N . TYR A 1 116 ? -29.594 26.529 10.483 1.00 46.10 116 TYR L N 1
ATOM 697 C CA . TYR A 1 116 ? -29.595 27.949 10.197 1.00 47.21 116 TYR L CA 1
ATOM 698 C C . TYR A 1 116 ? -28.345 28.403 9.389 1.00 50.30 116 TYR L C 1
ATOM 699 O O . TYR A 1 116 ? -27.212 27.797 9.487 1.00 49.80 116 TYR L O 1
ATOM 708 N N . PHE A 1 117 ? -28.493 29.563 8.731 1.00 50.96 117 PHE L N 1
ATOM 709 C CA . PHE A 1 117 ? -27.435 30.144 7.970 1.00 52.32 117 PHE L CA 1
ATOM 710 C C . PHE A 1 117 ? -26.552 30.761 8.946 1.00 54.06 117 PHE L C 1
ATOM 711 O O . PHE A 1 117 ? -27.050 31.344 9.780 1.00 56.65 117 PHE L O 1
ATOM 719 N N . ASP A 1 118 ? -25.241 30.666 8.874 1.00 58.45 118 ASP L N 1
ATOM 720 C CA . ASP A 1 118 ? -24.352 31.389 9.829 1.00 62.81 118 ASP L CA 1
ATOM 721 C C . ASP A 1 118 ? -23.712 32.607 9.227 1.00 64.92 118 ASP L C 1
ATOM 722 O O . ASP A 1 118 ? -24.085 33.023 8.151 1.00 66.64 118 ASP L O 1
ATOM 727 N N . ASP A 1 119 ? -22.728 33.151 9.912 1.00 68.57 119 ASP L N 1
ATOM 728 C CA . ASP A 1 119 ? -22.086 34.376 9.478 1.00 72.59 119 ASP L CA 1
ATOM 729 C C . ASP A 1 119 ? -21.489 34.265 8.030 1.00 74.49 119 ASP L C 1
ATOM 730 O O . ASP A 1 119 ? -21.415 35.298 7.325 1.00 75.21 119 ASP L O 1
ATOM 735 N N . SER A 1 120 ? -21.069 33.054 7.588 1.00 74.44 120 SER L N 1
ATOM 736 C CA . SER A 1 120 ? -20.490 32.912 6.252 1.00 74.36 120 SER L CA 1
ATOM 737 C C . SER A 1 120 ? -21.551 32.447 5.350 1.00 73.87 120 SER L C 1
ATOM 738 O O . SER A 1 120 ? -21.300 31.735 4.359 1.00 74.32 120 SER L O 1
ATOM 741 N N . SER A 1 121 ? -22.775 32.763 5.710 1.00 72.69 121 SER L N 1
ATOM 742 C CA . SER A 1 121 ? -23.825 32.203 4.922 1.00 72.40 121 SER L CA 1
ATOM 743 C C . SER A 1 121 ? -23.572 30.714 4.633 1.00 70.12 121 SER L C 1
ATOM 744 O O . SER A 1 121 ? -23.762 30.297 3.525 1.00 70.10 121 SER L O 1
ATOM 747 N N . ASN A 1 122 ? -23.064 29.919 5.575 1.00 67.78 122 ASN L N 1
ATOM 748 C CA . ASN A 1 122 ? -23.156 28.457 5.375 1.00 65.29 122 ASN L CA 1
ATOM 749 C C . ASN A 1 122 ? -24.267 27.992 6.267 1.00 61.97 122 ASN L C 1
ATOM 750 O O . ASN A 1 122 ? -24.534 28.651 7.224 1.00 60.78 122 ASN L O 1
ATOM 755 N N . VAL A 1 123 ? -25.011 26.986 5.853 1.00 57.84 123 VAL L N 1
ATOM 756 C CA . VAL A 1 123 ? -26.008 26.450 6.678 1.00 56.70 123 VAL L CA 1
ATOM 757 C C . VAL A 1 123 ? -25.368 25.364 7.615 1.00 55.29 123 VAL L C 1
ATOM 758 O O . VAL A 1 123 ? -24.565 24.574 7.224 1.00 53.66 123 VAL L O 1
ATOM 762 N N . ILE A 1 124 ? -25.740 25.328 8.866 1.00 52.93 124 ILE L N 1
ATOM 763 C CA . ILE A 1 124 ? -25.140 24.386 9.708 1.00 51.38 124 ILE L CA 1
ATOM 764 C C . ILE A 1 124 ? -26.079 24.022 10.801 1.00 50.80 124 ILE L C 1
ATOM 765 O O . ILE A 1 124 ? -26.977 24.815 11.134 1.00 50.28 124 ILE L O 1
ATOM 770 N N . LEU A 1 125 ? -25.988 22.757 11.256 1.00 48.21 125 LEU L N 1
ATOM 771 C CA . LEU A 1 125 ? -26.781 22.298 12.350 1.00 47.20 125 LEU L CA 1
ATOM 772 C C . LEU A 1 125 ? -26.055 22.331 13.693 1.00 46.50 125 LEU L C 1
ATOM 773 O O . LEU A 1 125 ? -24.862 21.825 13.850 1.00 47.06 125 LEU L O 1
ATOM 778 N N . LYS A 1 126 ? -26.732 22.986 14.668 1.00 44.61 126 LYS L N 1
ATOM 779 C CA . LYS A 1 126 ? -26.243 22.982 16.033 1.00 43.84 126 LYS L CA 1
ATOM 780 C C . LYS A 1 126 ? -27.271 23.051 17.107 1.00 42.42 126 LYS L C 1
ATOM 781 O O . LYS A 1 126 ? -28.432 23.421 16.912 1.00 43.16 126 LYS L O 1
ATOM 787 N N . LYS A 1 127 ? -26.749 22.751 18.279 1.00 40.50 127 LYS L N 1
ATOM 788 C CA . LYS A 1 127 ? -27.472 22.804 19.491 1.00 40.48 127 LYS L CA 1
ATOM 789 C C . LYS A 1 127 ? -27.500 24.310 19.891 1.00 38.34 127 LYS L C 1
ATOM 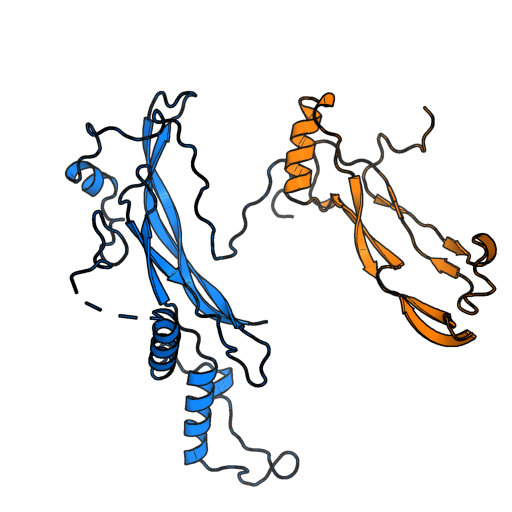790 O O . LYS A 1 127 ? -26.533 25.019 19.736 1.00 33.63 127 LYS L O 1
ATOM 796 N N . TYR A 1 128 ? -28.660 24.689 20.396 1.00 38.61 128 TYR L N 1
ATOM 797 C CA . TYR A 1 128 ? -28.944 25.991 21.104 1.00 38.63 128 TYR L CA 1
ATOM 798 C C . TYR A 1 128 ? -29.395 25.626 22.484 1.00 36.43 128 TYR L C 1
ATOM 799 O O . TYR A 1 128 ? -30.459 25.046 22.670 1.00 34.38 128 TYR L O 1
ATOM 808 N N . ARG A 1 129 ? -28.530 25.939 23.429 1.00 35.65 129 ARG L N 1
ATOM 809 C CA . ARG A 1 129 ? -28.782 25.654 24.807 1.00 37.12 129 ARG L CA 1
ATOM 810 C C . ARG A 1 129 ? -29.804 26.623 25.386 1.00 36.13 129 ARG L C 1
ATOM 811 O O . ARG A 1 129 ? -30.086 27.618 24.811 1.00 36.27 129 ARG L O 1
ATOM 819 N N . ASN A 1 130 ? -30.367 26.260 26.530 1.00 35.75 130 ASN L N 1
ATOM 820 C CA . ASN A 1 130 ? -31.240 27.102 27.317 1.00 34.13 130 ASN L CA 1
ATOM 821 C C . ASN A 1 130 ? -32.362 27.751 26.515 1.00 35.22 130 ASN L C 1
ATOM 822 O O . ASN A 1 130 ? -32.615 28.853 26.726 1.00 36.37 130 ASN L O 1
ATOM 827 N N . MET A 1 131 ? -33.067 27.003 25.691 1.00 34.50 131 MET L N 1
ATOM 828 C CA . MET A 1 131 ? -34.114 27.496 24.893 1.00 36.35 131 MET L CA 1
ATOM 829 C C . MET A 1 131 ? -35.469 27.104 25.365 1.00 36.23 131 MET L C 1
ATOM 830 O O . MET A 1 131 ? -36.403 27.691 24.926 1.00 38.12 131 MET L O 1
ATOM 835 N N . VAL A 1 132 ? -35.588 26.093 26.204 1.00 38.16 132 VAL L N 1
ATOM 836 C CA . VAL A 1 132 ? -36.848 25.588 26.613 1.00 37.02 132 VAL L CA 1
ATOM 837 C C . VAL A 1 132 ? -36.891 25.529 28.093 1.00 38.28 132 VAL L C 1
ATOM 838 O O . VAL A 1 132 ? -36.051 24.890 28.769 1.00 39.18 132 VAL L O 1
ATOM 842 N N . VAL A 1 133 ? -37.895 26.200 28.612 1.00 38.37 133 VAL L N 1
ATOM 843 C CA . VAL A 1 133 ? -38.143 26.180 29.994 1.00 39.28 133 VAL L CA 1
ATOM 844 C C . VAL A 1 133 ? -38.738 24.830 30.457 1.00 39.91 133 VAL L C 1
ATOM 845 O O . VAL A 1 133 ? -39.684 24.450 29.949 1.00 40.08 133 VAL L O 1
ATOM 849 N N . ARG A 1 134 ? -38.199 24.211 31.475 1.00 42.17 134 ARG L N 1
ATOM 850 C CA . ARG A 1 134 ? -38.625 22.897 31.990 1.00 45.51 134 ARG L CA 1
ATOM 851 C C . ARG A 1 134 ? -39.218 23.068 33.360 1.00 45.71 134 ARG L C 1
ATOM 852 O O . ARG A 1 134 ? -40.126 22.358 33.690 1.00 47.77 134 ARG L O 1
ATOM 860 N N . ALA A 1 135 ? -38.788 24.090 34.095 1.00 43.00 135 ALA L N 1
ATOM 861 C CA . ALA A 1 135 ? -39.291 24.363 35.392 1.00 43.10 135 ALA L CA 1
ATOM 862 C C . ALA A 1 135 ? -39.092 25.810 35.847 1.00 41.61 135 ALA L C 1
ATOM 863 O O . ALA A 1 135 ? -38.168 26.429 35.426 1.00 41.23 135 ALA L O 1
ATOM 865 N N . CYS A 1 136 ? -39.882 26.255 36.808 1.00 40.23 136 CYS L N 1
ATOM 866 C CA . CYS A 1 136 ? -39.821 27.630 37.220 1.00 40.62 136 CYS L CA 1
ATOM 867 C C . CYS A 1 136 ? -39.523 27.709 38.690 1.00 38.94 136 CYS L C 1
ATOM 868 O O . CYS A 1 136 ? -39.657 26.716 39.391 1.00 38.36 136 CYS L O 1
ATOM 871 N N . GLY A 1 137 ? -39.104 28.882 39.164 1.00 39.97 137 GLY L N 1
ATOM 872 C CA . GLY A 1 137 ? -38.820 29.116 40.580 1.00 37.53 137 GLY L CA 1
ATOM 873 C C . GLY A 1 137 ? -38.727 30.577 40.977 1.00 38.64 137 GLY L C 1
ATOM 874 O O . GLY A 1 137 ? -38.598 31.435 40.115 1.00 40.21 137 GLY L O 1
ATOM 875 N N . CYS A 1 138 ? -38.730 30.831 42.273 1.00 38.80 138 CYS L N 1
ATOM 876 C CA . CYS A 1 138 ? -38.572 32.165 42.795 1.00 40.16 138 CYS L CA 1
ATOM 877 C C . CYS A 1 138 ? -37.071 32.529 42.935 1.00 39.64 138 CYS L C 1
ATOM 878 O O . CYS A 1 138 ? -36.343 31.917 43.724 1.00 36.10 138 CYS L O 1
ATOM 881 N N . HIS A 1 139 ? -36.626 33.573 42.234 1.00 39.69 139 HIS L N 1
ATOM 882 C CA . HIS A 1 139 ? -35.219 33.913 42.237 1.00 43.42 139 HIS L CA 1
ATOM 883 C C . HIS A 1 139 ? -34.741 35.330 42.843 1.00 43.17 139 HIS L C 1
ATOM 884 O O . HIS A 1 139 ? -35.553 36.207 42.363 1.00 44.92 139 HIS L O 1
ATOM 891 N N . MET B 2 1 ? -38.226 20.741 50.970 1.00 102.90 27 MET A N 1
ATOM 892 C CA . MET B 2 1 ? -39.021 19.474 50.893 1.00 103.38 27 MET A CA 1
ATOM 893 C C . MET B 2 1 ? -39.109 18.853 52.285 1.00 102.42 27 MET A C 1
ATOM 894 O O . MET B 2 1 ? -39.967 17.997 52.564 1.00 103.38 27 MET A O 1
ATOM 899 N N . GLN B 2 2 ? -38.134 19.188 53.119 1.00 100.37 28 GLN A N 1
ATOM 900 C CA . GLN B 2 2 ? -38.168 18.848 54.545 1.00 98.07 28 GLN A CA 1
ATOM 901 C C . GLN B 2 2 ? -39.214 19.667 55.326 1.00 94.34 28 GLN A C 1
ATOM 902 O O . GLN B 2 2 ? -40.009 19.080 56.108 1.00 94.83 28 GLN A O 1
ATOM 908 N N . HIS B 2 3 ? -39.145 21.008 55.146 1.00 89.17 29 HIS A N 1
ATOM 909 C CA . HIS B 2 3 ? -40.092 21.997 55.738 1.00 84.29 29 HIS A CA 1
ATOM 910 C C . HIS B 2 3 ? -41.023 22.514 54.670 1.00 79.68 29 HIS A C 1
ATOM 911 O O . HIS B 2 3 ? -40.636 22.980 53.622 1.00 80.97 29 HIS A O 1
ATOM 918 N N . TYR B 2 4 ? -42.298 22.485 54.940 1.00 73.34 30 TYR A N 1
ATOM 919 C CA . TYR B 2 4 ? -43.246 22.955 53.938 1.00 66.77 30 TYR A CA 1
ATOM 920 C C . TYR B 2 4 ? -43.244 24.448 53.558 1.00 60.58 30 TYR A C 1
ATOM 921 O O . TYR B 2 4 ? -43.344 24.785 52.378 1.00 54.92 30 TYR A O 1
ATOM 930 N N . LEU B 2 5 ? -43.307 25.286 54.588 1.00 56.07 31 LEU A N 1
ATOM 931 C CA . LEU B 2 5 ? -43.180 26.722 54.462 1.00 54.27 31 LEU A CA 1
ATOM 932 C C . LEU B 2 5 ? -41.668 27.008 54.511 1.00 50.99 31 LEU A C 1
ATOM 933 O O . LEU B 2 5 ? -40.984 26.684 55.431 1.00 51.40 31 LEU A O 1
ATOM 938 N N . HIS B 2 6 ? -41.217 27.636 53.479 1.00 47.61 32 HIS A N 1
ATOM 939 C CA . HIS B 2 6 ? -39.826 27.997 53.396 1.00 47.20 32 HIS A CA 1
ATOM 940 C C . HIS B 2 6 ? -39.862 29.492 53.620 1.00 46.21 32 HIS A C 1
ATOM 941 O O . HIS B 2 6 ? -39.759 30.320 52.669 1.00 45.69 32 HIS A O 1
ATOM 948 N N . ILE B 2 7 ? -39.933 29.835 54.895 1.00 43.44 33 ILE A N 1
ATOM 949 C CA . ILE B 2 7 ? -39.877 31.210 55.283 1.00 45.41 33 ILE A CA 1
ATOM 950 C C . ILE B 2 7 ? -38.597 31.626 55.954 1.00 44.71 33 ILE A C 1
ATOM 951 O O . ILE B 2 7 ? -38.347 32.808 56.110 1.00 46.61 33 ILE A O 1
ATOM 956 N N . ARG B 2 8 ? -37.743 30.671 56.286 1.00 43.75 34 ARG A N 1
ATOM 957 C CA . ARG B 2 8 ? -36.268 30.892 56.592 1.00 43.44 34 ARG A CA 1
ATOM 958 C C . ARG B 2 8 ? -35.303 30.262 55.528 1.00 40.94 34 ARG A C 1
ATOM 959 O O . ARG B 2 8 ? -35.738 29.296 54.906 1.00 38.76 34 ARG A O 1
ATOM 967 N N . PRO B 2 9 ? -34.056 30.725 55.281 1.00 41.13 35 PRO A N 1
ATOM 968 C CA . PRO B 2 9 ? -33.193 29.986 54.341 1.00 41.74 35 PRO A CA 1
ATOM 969 C C . PRO B 2 9 ? -32.706 28.757 55.075 1.00 40.25 35 PRO A C 1
ATOM 970 O O . PRO B 2 9 ? -32.781 28.800 56.291 1.00 40.49 35 PRO A O 1
ATOM 974 N N . ALA B 2 10 ? -32.580 27.633 54.395 1.00 41.11 36 ALA A N 1
ATOM 975 C CA . ALA B 2 10 ? -32.173 26.426 55.073 1.00 41.50 36 ALA A CA 1
ATOM 976 C C . ALA B 2 10 ? -30.519 26.454 55.191 1.00 42.86 36 ALA A C 1
ATOM 977 O O . ALA B 2 10 ? -29.854 27.092 54.380 1.00 41.24 36 ALA A O 1
ATOM 979 N N . PRO B 2 11 ? -29.968 25.730 56.156 1.00 40.90 37 PRO A N 1
ATOM 980 C CA . PRO B 2 11 ? -28.555 25.488 56.337 1.00 41.85 37 PRO A CA 1
ATOM 981 C C . PRO B 2 11 ? -28.133 24.339 55.494 1.00 44.34 37 PRO A C 1
ATOM 982 O O . PRO B 2 11 ? -28.773 23.343 55.220 1.00 51.15 37 PRO A O 1
ATOM 986 N N . SER B 2 12 ? -26.921 24.438 55.118 1.00 44.83 38 SER A N 1
ATOM 987 C CA . SER B 2 12 ? -26.273 23.380 54.376 1.00 44.94 38 SER A CA 1
ATOM 988 C C . SER B 2 12 ? -24.989 22.783 55.108 1.00 46.95 38 SER A C 1
ATOM 989 O O . SER B 2 12 ? -24.268 23.479 55.878 1.00 48.88 38 SER A O 1
ATOM 992 N N . ASP B 2 13 ? -24.728 21.504 54.830 1.00 48.60 39 ASP A N 1
ATOM 993 C CA . ASP B 2 13 ? -23.512 20.817 55.391 1.00 50.36 39 ASP A CA 1
ATOM 994 C C . ASP B 2 13 ? -22.156 20.749 54.587 1.00 49.94 39 ASP A C 1
ATOM 995 O O . ASP B 2 13 ? -21.277 19.972 54.970 1.00 51.31 39 ASP A O 1
ATOM 1000 N N . ASN B 2 14 ? -22.080 21.534 53.501 1.00 49.40 40 ASN A N 1
ATOM 1001 C CA . ASN B 2 14 ? -20.963 21.659 52.655 1.00 48.86 40 ASN A CA 1
ATOM 1002 C C . ASN B 2 14 ? -19.863 22.328 53.446 1.00 47.03 40 ASN A C 1
ATOM 1003 O O . ASN B 2 14 ? -20.026 23.290 54.198 1.00 43.57 40 ASN A O 1
ATOM 1008 N N . LEU B 2 15 ? -18.686 21.771 53.188 1.00 46.10 41 LEU A N 1
ATOM 1009 C CA . LEU B 2 15 ? -17.498 22.248 53.775 1.00 45.07 41 LEU A CA 1
ATOM 1010 C C . LEU B 2 15 ? -16.585 22.390 52.563 1.00 44.37 41 LEU A C 1
ATOM 1011 O O . LEU B 2 15 ? -16.693 21.659 51.579 1.00 40.57 41 LEU A O 1
ATOM 1016 N N . PRO B 2 16 ? -15.617 23.245 52.739 1.00 44.87 42 PRO A N 1
ATOM 1017 C CA . PRO B 2 16 ? -15.577 23.894 54.052 1.00 46.72 42 PRO A CA 1
ATOM 1018 C C . PRO B 2 16 ? -16.177 25.226 54.143 1.00 47.55 42 PRO A C 1
ATOM 1019 O O . PRO B 2 16 ? -16.549 25.752 53.148 1.00 48.08 42 PRO A O 1
ATOM 1023 N N . LEU B 2 17 ? -16.215 25.729 55.363 1.00 51.03 43 LEU A N 1
ATOM 1024 C CA . LEU B 2 17 ? -16.724 27.023 55.772 1.00 53.89 43 LEU A CA 1
ATOM 1025 C C . LEU B 2 17 ? -15.977 28.275 55.856 1.00 53.68 43 LEU A C 1
ATOM 1026 O O . LEU B 2 17 ? -15.149 28.328 56.659 1.00 58.22 43 LEU A O 1
ATOM 1031 N N . VAL B 2 18 ? -16.435 29.360 55.284 1.00 54.12 44 VAL A N 1
ATOM 1032 C CA . VAL B 2 18 ? -15.863 30.612 55.703 1.00 53.37 44 VAL A CA 1
ATOM 1033 C C . VAL B 2 18 ? -16.224 30.865 57.161 1.00 54.62 44 VAL A C 1
ATOM 1034 O O . VAL B 2 18 ? -17.261 30.396 57.613 1.00 56.32 44 VAL A O 1
ATOM 1038 N N . ASP B 2 19 ? -15.360 31.498 57.936 1.00 54.18 45 ASP A N 1
ATOM 1039 C CA . ASP B 2 19 ? -15.713 31.848 59.347 1.00 53.86 45 ASP A CA 1
ATOM 1040 C C . ASP B 2 19 ? -16.640 33.100 59.345 1.00 52.06 45 ASP A C 1
ATOM 1041 O O . ASP B 2 19 ? -16.754 33.800 58.350 1.00 49.30 45 ASP A O 1
ATOM 1046 N N . LEU B 2 20 ? -17.382 33.239 60.419 1.00 52.48 46 LEU A N 1
ATOM 1047 C CA . LEU B 2 20 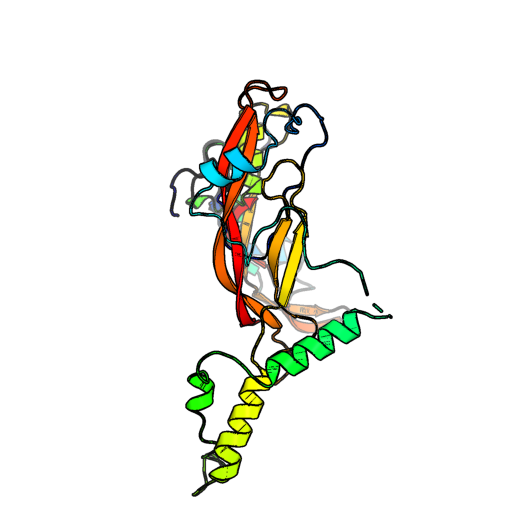? -18.338 34.317 60.642 1.00 53.39 46 LEU A CA 1
ATOM 1048 C C . LEU B 2 20 ? -17.683 35.539 60.231 1.00 55.38 46 LEU A C 1
ATOM 1049 O O . LEU B 2 20 ? -16.498 35.691 60.461 1.00 56.08 46 LEU A O 1
ATOM 1054 N N . ILE B 2 21 ? -18.432 36.404 59.616 1.00 58.99 47 ILE A N 1
ATOM 1055 C CA . ILE B 2 21 ? -17.992 37.744 59.413 1.00 63.18 47 ILE A CA 1
ATOM 1056 C C . ILE B 2 21 ? -18.543 38.405 60.662 1.00 67.27 47 ILE A C 1
ATOM 1057 O O . ILE B 2 21 ? -19.758 38.555 60.834 1.00 68.73 47 ILE A O 1
ATOM 1062 N N . GLU B 2 22 ? -17.648 38.792 61.540 1.00 71.86 48 GLU A N 1
ATOM 1063 C CA . GLU B 2 22 ? -18.030 39.295 62.848 1.00 76.36 48 GLU A CA 1
ATOM 1064 C C . GLU B 2 22 ? -18.066 40.818 62.924 1.00 80.18 48 GLU A C 1
ATOM 1065 O O . GLU B 2 22 ? -17.215 41.478 62.347 1.00 80.24 48 GLU A O 1
ATOM 1071 N N . HIS B 2 23 ? -19.053 41.385 63.602 1.00 85.55 49 HIS A N 1
ATOM 1072 C CA . HIS B 2 23 ? -19.037 42.819 63.747 1.00 90.75 49 HIS A CA 1
ATOM 1073 C C . HIS B 2 23 ? -18.263 43.372 64.907 1.00 93.87 49 HIS A C 1
ATOM 1074 O O . HIS B 2 23 ? -18.405 42.885 66.036 1.00 94.09 49 HIS A O 1
ATOM 1081 N N . PRO B 2 24 ? -17.428 44.371 64.598 1.00 98.38 50 PRO A N 1
ATOM 1082 C CA . PRO B 2 24 ? -16.491 45.009 65.538 1.00 101.30 50 PRO A CA 1
ATOM 1083 C C . PRO B 2 24 ? -16.954 45.998 66.577 1.00 104.11 50 PRO A C 1
ATOM 1084 O O . PRO B 2 24 ? -16.102 46.649 67.151 1.00 106.38 50 PRO A O 1
ATOM 1088 N N . ASP B 2 25 ? -18.237 46.066 66.870 1.00 106.47 51 ASP A N 1
ATOM 1089 C CA . ASP B 2 25 ? -18.698 46.871 67.994 1.00 107.70 51 ASP A CA 1
ATOM 1090 C C . ASP B 2 25 ? -18.120 46.099 69.210 1.00 107.98 51 ASP A C 1
ATOM 1091 O O . ASP B 2 25 ? -18.096 44.866 69.194 1.00 107.65 51 ASP A O 1
ATOM 1096 N N . PRO B 2 26 ? -17.404 46.791 70.092 1.00 108.53 52 PRO A N 1
ATOM 1097 C CA . PRO B 2 26 ? -16.836 46.225 71.354 1.00 108.52 52 PRO A CA 1
ATOM 1098 C C . PRO B 2 26 ? -17.677 45.866 72.559 1.00 108.57 52 PRO A C 1
ATOM 1099 O O . PRO B 2 26 ? -17.204 45.392 73.597 1.00 108.72 52 PRO A O 1
ATOM 1103 N N . ILE B 2 27 ? -18.950 46.061 72.384 1.00 108.53 53 ILE A N 1
ATOM 1104 C CA . ILE B 2 27 ? -19.917 45.651 73.359 1.00 108.35 53 ILE A CA 1
ATOM 1105 C C . ILE B 2 27 ? -20.099 44.143 73.322 1.00 107.51 53 ILE A C 1
ATOM 1106 O O . ILE B 2 27 ? -20.356 43.504 74.352 1.00 107.29 53 ILE A O 1
ATOM 1111 N N . PHE B 2 28 ? -19.970 43.595 72.113 1.00 106.31 54 PHE A N 1
ATOM 1112 C CA . PHE B 2 28 ? -20.177 42.174 71.862 1.00 105.19 54 PHE A CA 1
ATOM 1113 C C . PHE B 2 28 ? -19.068 41.310 72.476 1.00 104.28 54 PHE A C 1
ATOM 1114 O O . PHE B 2 28 ? -19.308 40.193 72.868 1.00 102.81 54 PHE A O 1
ATOM 1122 N N . ASP B 2 29 ? -17.859 41.854 72.562 1.00 104.47 55 ASP A N 1
ATOM 1123 C CA . ASP B 2 29 ? -16.713 41.148 73.139 1.00 104.47 55 ASP A CA 1
ATOM 1124 C C . ASP B 2 29 ? -16.877 40.903 74.627 1.00 104.33 55 ASP A C 1
ATOM 1125 O O . ASP B 2 29 ? -17.471 41.710 75.324 1.00 103.88 55 ASP A O 1
ATOM 1130 N N . PRO B 2 30 ? -16.399 39.770 75.117 1.00 104.76 56 PRO A N 1
ATOM 1131 C CA . PRO B 2 30 ? -16.418 39.500 76.545 1.00 105.48 56 PRO A CA 1
ATOM 1132 C C . PRO B 2 30 ? -15.285 40.267 77.176 1.00 106.37 56 PRO A C 1
ATOM 1133 O O . PRO B 2 30 ? -14.262 40.477 76.522 1.00 106.98 56 PRO A O 1
ATOM 1137 N N . LYS B 2 31 ? -15.448 40.671 78.427 1.00 107.48 57 LYS A N 1
ATOM 1138 C CA . LYS B 2 31 ? -14.426 41.438 79.132 1.00 107.84 57 LYS A CA 1
ATOM 1139 C C . LYS B 2 31 ? -13.753 40.529 80.129 1.00 108.30 57 LYS A C 1
ATOM 1140 O O . LYS B 2 31 ? -14.298 39.490 80.464 1.00 108.61 57 LYS A O 1
ATOM 1146 N N . GLU B 2 32 ? -12.571 40.925 80.596 1.00 109.16 58 GLU A N 1
ATOM 1147 C CA . GLU B 2 32 ? -11.718 40.097 81.472 1.00 109.61 58 GLU A CA 1
ATOM 1148 C C . GLU B 2 32 ? -12.369 39.474 82.749 1.00 109.22 58 GLU A C 1
ATOM 1149 O O . GLU B 2 32 ? -11.814 38.537 83.342 1.00 109.21 58 GLU A O 1
ATOM 1155 N N . LYS B 2 33 ? -13.529 39.959 83.175 1.00 108.74 59 LYS A N 1
ATOM 1156 C CA . LYS B 2 33 ? -14.158 39.386 84.369 1.00 108.59 59 LYS A CA 1
ATOM 1157 C C . LYS B 2 33 ? -14.470 37.895 84.199 1.00 107.79 59 LYS A C 1
ATOM 1158 O O . LYS B 2 33 ? -14.123 37.098 85.059 1.00 107.85 59 LYS A O 1
ATOM 1164 N N . ASP B 2 34 ? -15.149 37.499 83.131 1.00 107.16 60 ASP A N 1
ATOM 1165 C CA . ASP B 2 34 ? -15.350 36.069 82.933 1.00 106.96 60 ASP A CA 1
ATOM 1166 C C . ASP B 2 34 ? -14.644 35.591 81.676 1.00 105.98 60 ASP A C 1
ATOM 1167 O O . ASP B 2 34 ? -15.241 35.010 80.772 1.00 106.12 60 ASP A O 1
ATOM 1172 N N . LEU B 2 35 ? -13.346 35.863 81.653 1.00 104.63 61 LEU A N 1
ATOM 1173 C CA . LEU B 2 35 ? -12.458 35.366 80.636 1.00 103.18 61 LEU A CA 1
ATOM 1174 C C . LEU B 2 35 ? -11.381 34.595 81.404 1.00 101.57 61 LEU A C 1
ATOM 1175 O O . LEU B 2 35 ? -10.203 34.627 81.048 1.00 101.55 61 LEU A O 1
ATOM 1180 N N . ASN B 2 36 ? -11.812 33.889 82.449 1.00 99.90 62 ASN A N 1
ATOM 1181 C CA . ASN B 2 36 ? -10.906 33.173 83.347 1.00 99.22 62 ASN A CA 1
ATOM 1182 C C . ASN B 2 36 ? -10.918 31.635 83.153 1.00 98.23 62 ASN A C 1
ATOM 1183 O O . ASN B 2 36 ? -11.857 30.920 83.538 1.00 97.79 62 ASN A O 1
ATOM 1188 N N . GLU B 2 37 ? -9.817 31.145 82.588 1.00 97.21 63 GLU A N 1
ATOM 1189 C CA . GLU B 2 37 ? -9.670 29.750 82.165 1.00 96.25 63 GLU A CA 1
ATOM 1190 C C . GLU B 2 37 ? -10.304 28.676 82.996 1.00 94.72 63 GLU A C 1
ATOM 1191 O O . GLU B 2 37 ? -10.670 27.595 82.468 1.00 94.91 63 GLU A O 1
ATOM 1197 N N . THR B 2 38 ? -10.420 28.953 84.281 1.00 92.51 64 THR A N 1
ATOM 1198 C CA . THR B 2 38 ? -10.764 27.913 85.214 1.00 91.00 64 THR A CA 1
ATOM 1199 C C . THR B 2 38 ? -12.230 27.557 85.137 1.00 89.17 64 THR A C 1
ATOM 1200 O O . THR B 2 38 ? -12.590 26.368 85.150 1.00 88.06 64 THR A O 1
ATOM 1204 N N . LEU B 2 39 ? -13.070 28.592 85.071 1.00 87.68 65 LEU A N 1
ATOM 1205 C CA . LEU B 2 39 ? -14.528 28.409 85.001 1.00 86.43 65 LEU A CA 1
ATOM 1206 C C . LEU B 2 39 ? -14.863 28.010 83.582 1.00 84.18 65 LEU A C 1
ATOM 1207 O O . LEU B 2 39 ? -15.698 27.110 83.369 1.00 83.19 65 LEU A O 1
ATOM 1212 N N . LEU B 2 40 ? -14.162 28.641 82.632 1.00 81.87 66 LEU A N 1
ATOM 1213 C CA . LEU B 2 40 ? -14.258 28.250 81.197 1.00 79.51 66 LEU A CA 1
ATOM 1214 C C . LEU B 2 40 ? -14.031 26.788 81.077 1.00 78.50 66 LEU A C 1
ATOM 1215 O O . LEU B 2 40 ? -14.924 26.098 80.526 1.00 77.56 66 LEU A O 1
ATOM 1220 N N . ARG B 2 41 ? -12.915 26.295 81.644 1.00 77.87 67 ARG A N 1
ATOM 1221 C CA . ARG B 2 41 ? -12.578 24.857 81.526 1.00 78.68 67 ARG A CA 1
ATOM 1222 C C . ARG B 2 41 ? -13.614 23.953 82.151 1.00 79.15 67 ARG A C 1
ATOM 1223 O O . ARG B 2 41 ? -13.811 22.845 81.699 1.00 80.14 67 ARG A O 1
ATOM 1231 N N . SER B 2 42 ? -14.313 24.427 83.174 1.00 79.89 68 SER A N 1
ATOM 1232 C CA . SER B 2 42 ? -15.230 23.553 83.919 1.00 80.71 68 SER A CA 1
ATOM 1233 C C . SER B 2 42 ? -16.593 23.558 83.306 1.00 79.02 68 SER A C 1
ATOM 1234 O O . SER B 2 42 ? -17.281 22.531 83.282 1.00 79.26 68 SER A O 1
ATOM 1237 N N . LEU B 2 43 ? -16.983 24.732 82.845 1.00 77.18 69 LEU A N 1
ATOM 1238 C CA . LEU B 2 43 ? -18.222 24.901 82.075 1.00 75.81 69 LEU A CA 1
ATOM 1239 C C . LEU B 2 43 ? -18.218 24.082 80.788 1.00 74.60 69 LEU A C 1
ATOM 1240 O O . LEU B 2 43 ? -19.244 23.481 80.463 1.00 74.20 69 LEU A O 1
ATOM 1245 N N . LEU B 2 44 ? -17.069 24.024 80.085 1.00 73.32 70 LEU A N 1
ATOM 1246 C CA . LEU B 2 44 ? -16.963 23.224 78.832 1.00 72.32 70 LEU A CA 1
ATOM 1247 C C . LEU B 2 44 ? -16.862 21.778 79.158 1.00 71.26 70 LEU A C 1
ATOM 1248 O O . LEU B 2 44 ? -17.283 20.854 78.386 1.00 70.81 70 LEU A O 1
ATOM 1253 N N . GLY B 2 45 ? -16.188 21.573 80.297 1.00 69.18 71 GLY A N 1
ATOM 1254 C CA . GLY B 2 45 ? -16.040 20.260 80.832 1.00 67.49 71 GLY A CA 1
ATOM 1255 C C . GLY B 2 45 ? -15.444 19.261 79.925 1.00 66.14 71 GLY A C 1
ATOM 1256 O O . GLY B 2 45 ? -14.380 19.446 79.384 1.00 65.08 71 GLY A O 1
ATOM 1257 N N . GLY B 2 46 ? -16.133 18.159 79.789 1.00 65.93 72 GLY A N 1
ATOM 1258 C CA . GLY B 2 46 ? -15.594 17.071 79.018 1.00 66.08 72 GLY A CA 1
ATOM 1259 C C . GLY B 2 46 ? -15.532 17.397 77.527 1.00 67.67 72 GLY A C 1
ATOM 1260 O O . GLY B 2 46 ? -15.067 16.555 76.768 1.00 67.62 72 GLY A O 1
ATOM 1261 N N . HIS B 2 47 ? -15.927 18.607 77.095 1.00 67.47 73 HIS A N 1
ATOM 1262 C CA . HIS B 2 47 ? -15.968 18.895 75.652 1.00 66.56 73 HIS A CA 1
ATOM 1263 C C . HIS B 2 47 ? -14.596 19.224 75.230 1.00 66.02 73 HIS A C 1
ATOM 1264 O O . HIS B 2 47 ? -14.136 18.858 74.127 1.00 65.88 73 HIS A O 1
ATOM 1271 N N . TYR B 2 48 ? -13.905 19.811 76.197 1.00 64.78 74 TYR A N 1
ATOM 1272 C CA . TYR B 2 48 ? -12.479 20.070 76.086 1.00 64.18 74 TYR A CA 1
ATOM 1273 C C . TYR B 2 48 ? -11.679 19.018 75.326 1.00 62.33 74 TYR A C 1
ATOM 1274 O O . TYR B 2 48 ? -11.638 17.817 75.689 1.00 61.01 74 TYR A O 1
ATOM 1283 N N . ASP B 2 49 ? -11.044 19.457 74.272 1.00 60.34 75 ASP A N 1
ATOM 1284 C CA . ASP B 2 49 ? -10.287 18.491 73.539 1.00 61.32 75 ASP A CA 1
ATOM 1285 C C . ASP B 2 49 ? -8.977 19.101 73.137 1.00 58.92 75 ASP A C 1
ATOM 1286 O O . ASP B 2 49 ? -8.903 19.800 72.168 1.00 55.00 75 ASP A O 1
ATOM 1291 N N . PRO B 2 50 ? -7.937 18.781 73.918 1.00 58.30 76 PRO A N 1
ATOM 1292 C CA . PRO B 2 50 ? -6.652 19.461 73.779 1.00 57.29 76 PRO A CA 1
ATOM 1293 C C . PRO B 2 50 ? -5.907 19.073 72.495 1.00 54.61 76 PRO A C 1
ATOM 1294 O O . PRO B 2 50 ? -4.958 19.670 72.093 1.00 53.34 76 PRO A O 1
ATOM 1298 N N . GLY B 2 51 ? -6.367 18.081 71.802 1.00 54.12 77 GLY A N 1
ATOM 1299 C CA . GLY B 2 51 ? -5.726 17.814 70.531 1.00 54.36 77 GLY A CA 1
ATOM 1300 C C . GLY B 2 51 ? -6.294 18.782 69.497 1.00 54.32 77 GLY A C 1
ATOM 1301 O O . GLY B 2 51 ? -5.666 19.066 68.496 1.00 54.69 77 GLY A O 1
ATOM 1302 N N . PHE B 2 52 ? -7.469 19.338 69.766 1.00 53.92 78 PHE A N 1
ATOM 1303 C CA . PHE B 2 52 ? -8.089 20.260 68.792 1.00 54.42 78 PHE A CA 1
ATOM 1304 C C . PHE B 2 52 ? -8.337 21.733 69.168 1.00 53.90 78 PHE A C 1
ATOM 1305 O O . PHE B 2 52 ? -8.632 22.513 68.293 1.00 54.42 78 PHE A O 1
ATOM 1313 N N . MET B 2 53 ? -8.130 22.092 70.410 1.00 54.41 79 MET A N 1
ATOM 1314 C CA . MET B 2 53 ? -8.524 23.390 70.987 1.00 57.29 79 MET A CA 1
ATOM 1315 C C . MET B 2 53 ? -7.448 24.089 71.819 1.00 57.33 79 MET A C 1
ATOM 1316 O O . MET B 2 53 ? -6.785 23.416 72.563 1.00 56.83 79 MET A O 1
ATOM 1321 N N . ALA B 2 54 ? -7.344 25.399 71.841 1.00 58.58 80 ALA A N 1
ATOM 1322 C CA . ALA B 2 54 ? -6.337 25.969 72.730 1.00 60.00 80 ALA A CA 1
ATOM 1323 C C . ALA B 2 54 ? -6.449 27.438 72.982 1.00 63.14 80 ALA A C 1
ATOM 1324 O O . ALA B 2 54 ? -6.866 28.214 72.079 1.00 63.48 80 ALA A O 1
ATOM 1326 N N . THR B 2 55 ? -5.963 27.875 74.152 1.00 65.97 81 THR A N 1
ATOM 1327 C CA . THR B 2 55 ? -5.763 29.329 74.344 1.00 69.22 81 THR A CA 1
ATOM 1328 C C . THR B 2 55 ? -4.520 29.853 73.592 1.00 71.54 81 THR A C 1
ATOM 1329 O O . THR B 2 55 ? -4.452 31.016 73.171 1.00 73.90 81 THR A O 1
ATOM 1333 N N . SER B 2 56 ? -3.533 29.013 73.389 1.00 73.87 82 SER A N 1
ATOM 1334 C CA . SER B 2 56 ? -2.361 29.428 72.641 1.00 76.54 82 SER A CA 1
ATOM 1335 C C . SER B 2 56 ? -1.777 28.203 71.921 1.00 77.77 82 SER A C 1
ATOM 1336 O O . SER B 2 56 ? -1.229 27.248 72.545 1.00 77.30 82 SER A O 1
ATOM 1339 N N . PRO B 2 57 ? -1.981 28.266 70.611 1.00 78.90 83 PRO A N 1
ATOM 1340 C CA . PRO B 2 57 ? -1.566 27.330 69.585 1.00 79.86 83 PRO A CA 1
ATOM 1341 C C . PRO B 2 57 ? -0.139 26.947 69.548 1.00 80.60 83 PRO A C 1
ATOM 1342 O O . PRO B 2 57 ? 0.674 27.827 69.539 1.00 79.86 83 PRO A O 1
ATOM 1346 N N . PRO B 2 58 ? 0.129 25.681 69.346 1.00 83.36 84 PRO A N 1
ATOM 1347 C CA . PRO B 2 58 ? 1.474 25.216 69.025 1.00 86.22 84 PRO A CA 1
ATOM 1348 C C . PRO B 2 58 ? 1.823 25.996 67.766 1.00 89.26 84 PRO A C 1
ATOM 1349 O O . PRO B 2 58 ? 2.505 26.980 67.815 1.00 89.57 84 PRO A O 1
ATOM 1353 N N . GLU B 2 59 ? 1.107 25.793 66.704 1.00 94.50 85 GLU A N 1
ATOM 1354 C CA . GLU B 2 59 ? 1.461 26.449 65.470 1.00 97.79 85 GLU A CA 1
ATOM 1355 C C . GLU B 2 59 ? 1.895 27.916 65.667 1.00 101.64 85 GLU A C 1
ATOM 1356 O O . GLU B 2 59 ? 1.089 28.823 65.602 1.00 102.34 85 GLU A O 1
ATOM 1362 N N . ASP B 2 60 ? 3.185 28.132 65.881 1.00 106.24 86 ASP A N 1
ATOM 1363 C CA . ASP B 2 60 ? 3.773 29.471 65.992 1.00 110.16 86 ASP A CA 1
ATOM 1364 C C . ASP B 2 60 ? 5.241 29.350 65.511 1.00 113.54 86 ASP A C 1
ATOM 1365 O O . ASP B 2 60 ? 5.666 28.289 65.045 1.00 115.38 86 ASP A O 1
ATOM 1370 N N . ARG B 2 61 ? 6.037 30.403 65.693 1.00 116.59 87 ARG A N 1
ATOM 1371 C CA . ARG B 2 61 ? 7.539 30.336 65.569 1.00 119.44 87 ARG A CA 1
ATOM 1372 C C . ARG B 2 61 ? 7.986 30.130 67.041 1.00 120.72 87 ARG A C 1
ATOM 1373 O O . ARG B 2 61 ? 7.098 30.425 67.841 1.00 120.72 87 ARG A O 1
ATOM 1381 N N . PRO B 2 62 ? 9.175 29.749 67.603 1.00 122.23 88 PRO A N 1
ATOM 1382 C CA . PRO B 2 62 ? 10.558 29.243 67.327 1.00 122.73 88 PRO A CA 1
ATOM 1383 C C . PRO B 2 62 ? 11.064 28.080 66.448 1.00 123.41 88 PRO A C 1
ATOM 1384 O O . PRO B 2 62 ? 10.434 27.177 65.930 1.00 124.86 88 PRO A O 1
ATOM 1388 N N . GLY B 2 70 ? 6.668 29.187 48.477 1.00 82.53 96 GLY A N 1
ATOM 1389 C CA . GLY B 2 70 ? 7.616 29.323 49.598 1.00 82.57 96 GLY A CA 1
ATOM 1390 C C . GLY B 2 70 ? 7.279 28.240 50.637 1.00 81.72 96 GLY A C 1
ATOM 1391 O O . GLY B 2 70 ? 7.820 27.142 50.687 1.00 81.86 96 GLY A O 1
ATOM 1392 N N . GLY B 2 71 ? 6.285 28.529 51.445 1.00 81.11 97 GLY A N 1
ATOM 1393 C CA . GLY B 2 71 ? 5.766 27.532 52.339 1.00 79.98 97 GLY A CA 1
ATOM 1394 C C . GLY B 2 71 ? 4.535 26.872 51.694 1.00 78.97 97 GLY A C 1
ATOM 1395 O O . GLY B 2 71 ? 3.731 26.288 52.366 1.00 79.86 97 GLY A O 1
ATOM 1396 N N . ALA B 2 72 ? 4.411 26.950 50.372 1.00 76.41 98 ALA A N 1
ATOM 1397 C CA . ALA B 2 72 ? 3.363 26.266 49.652 1.00 73.17 98 ALA A CA 1
ATOM 1398 C C . ALA B 2 72 ? 4.021 25.114 48.890 1.00 71.05 98 ALA A C 1
ATOM 1399 O O . ALA B 2 72 ? 3.415 24.068 48.590 1.00 67.77 98 ALA A O 1
ATOM 1401 N N . GLU B 2 73 ? 5.270 25.313 48.534 1.00 68.52 99 GLU A N 1
ATOM 1402 C CA . GLU B 2 73 ? 5.929 24.202 47.962 1.00 68.09 99 GLU A CA 1
ATOM 1403 C C . GLU B 2 73 ? 6.016 23.196 49.092 1.00 64.09 99 GLU A C 1
ATOM 1404 O O . GLU B 2 73 ? 5.998 22.008 48.867 1.00 62.28 99 GLU A O 1
ATOM 1410 N N . ASP B 2 74 ? 6.091 23.692 50.319 1.00 61.46 100 ASP A N 1
ATOM 1411 C CA . ASP B 2 74 ? 6.130 22.808 51.484 1.00 59.22 100 ASP A CA 1
ATOM 1412 C C . ASP B 2 74 ? 4.794 22.045 51.620 1.00 54.04 100 ASP A C 1
ATOM 1413 O O . ASP B 2 74 ? 4.805 20.857 51.880 1.00 52.46 100 ASP A O 1
ATOM 1418 N N . LEU B 2 75 ? 3.681 22.739 51.441 1.00 49.00 101 LEU A N 1
ATOM 1419 C CA . LEU B 2 75 ? 2.380 22.064 51.455 1.00 47.91 101 LEU A CA 1
ATOM 1420 C C . LEU B 2 75 ? 2.351 20.899 50.453 1.00 42.73 101 LEU A C 1
ATOM 1421 O O . LEU B 2 75 ? 2.045 19.801 50.832 1.00 39.46 101 LEU A O 1
ATOM 1426 N N . ALA B 2 76 ? 2.899 21.122 49.311 1.00 39.53 102 ALA A N 1
ATOM 1427 C CA . ALA B 2 76 ? 2.935 20.130 48.271 1.00 42.67 102 ALA A CA 1
ATOM 1428 C C . ALA B 2 76 ? 3.789 18.922 48.590 1.00 44.31 102 ALA A C 1
ATOM 1429 O O . ALA B 2 76 ? 3.448 17.805 48.136 1.00 46.95 102 ALA A O 1
ATOM 1431 N N . GLU B 2 77 ? 4.805 19.125 49.424 1.00 43.96 103 GLU A N 1
ATOM 1432 C CA . GLU B 2 77 ? 5.740 18.104 49.767 1.00 43.98 103 GLU A CA 1
ATOM 1433 C C . GLU B 2 77 ? 5.182 17.397 50.947 1.00 41.36 103 GLU A C 1
ATOM 1434 O O . GLU B 2 77 ? 5.302 16.164 51.019 1.00 40.09 103 GLU A O 1
ATOM 1440 N N . LEU B 2 78 ? 4.526 18.124 51.862 1.00 37.91 104 LEU A N 1
ATOM 1441 C CA . LEU B 2 78 ? 3.863 17.439 52.886 1.00 38.42 104 LEU A CA 1
ATOM 1442 C C . LEU B 2 78 ? 2.803 16.495 52.322 1.00 39.95 104 LEU A C 1
ATOM 1443 O O . LEU B 2 78 ? 2.687 15.294 52.723 1.00 42.77 104 LEU A O 1
ATOM 1448 N N . ASP B 2 79 ? 2.064 16.995 51.370 1.00 40.99 105 ASP A N 1
ATOM 1449 C CA . ASP B 2 79 ? 0.947 16.288 50.835 1.00 41.47 105 ASP A CA 1
ATOM 1450 C C . ASP B 2 79 ? 1.384 14.969 50.170 1.00 41.38 105 ASP A C 1
ATOM 1451 O O . ASP B 2 79 ? 0.794 13.851 50.400 1.00 37.84 105 ASP A O 1
ATOM 1456 N N . GLN B 2 80 ? 2.444 15.111 49.399 1.00 40.86 106 GLN A N 1
ATOM 1457 C CA . GLN B 2 80 ? 3.023 13.947 48.783 1.00 42.50 106 GLN A CA 1
ATOM 1458 C C . GLN B 2 80 ? 3.553 12.925 49.752 1.00 41.58 106 GLN A C 1
ATOM 1459 O O . GLN B 2 80 ? 3.317 11.732 49.587 1.00 43.09 106 GLN A O 1
ATOM 1465 N N . LEU B 2 81 ? 4.100 13.362 50.870 1.00 40.76 107 LEU A N 1
ATOM 1466 C CA . LEU B 2 81 ? 4.544 12.410 51.854 1.00 39.39 107 LEU A CA 1
ATOM 1467 C C . LEU B 2 81 ? 3.396 11.757 52.480 1.00 38.61 107 LEU A C 1
ATOM 1468 O O . LEU B 2 81 ? 3.383 10.553 52.664 1.00 39.44 107 LEU A O 1
ATOM 1473 N N . LEU B 2 82 ? 2.415 12.532 52.917 1.00 38.73 108 LEU A N 1
ATOM 1474 C CA . LEU B 2 82 ? 1.260 11.937 53.528 1.00 38.32 108 LEU A CA 1
ATOM 1475 C C . LEU B 2 82 ? 0.581 10.945 52.574 1.00 39.96 108 LEU A C 1
ATOM 1476 O O . LEU B 2 82 ? 0.110 9.909 52.997 1.00 40.97 108 LEU A O 1
ATOM 1481 N N . ARG B 2 83 ? 0.572 11.195 51.273 1.00 40.23 109 ARG A N 1
ATOM 1482 C CA . ARG B 2 83 ? -0.027 10.229 50.377 1.00 42.46 109 ARG A CA 1
ATOM 1483 C C . ARG B 2 83 ? 0.752 8.863 50.276 1.00 46.19 109 ARG A C 1
ATOM 1484 O O . ARG B 2 83 ? 0.218 7.810 49.810 1.00 46.78 109 ARG A O 1
ATOM 1492 N N . GLN B 2 84 ? 1.993 8.844 50.718 1.00 48.40 110 GLN A N 1
ATOM 1493 C CA . GLN B 2 84 ? 2.750 7.622 50.631 1.00 50.13 110 GLN A CA 1
ATOM 1494 C C . GLN B 2 84 ? 2.457 6.628 51.740 1.00 50.55 110 GLN A C 1
ATOM 1495 O O . GLN B 2 84 ? 2.885 5.516 51.571 1.00 52.57 110 GLN A O 1
ATOM 1501 N N . ARG B 2 85 ? 1.675 6.974 52.765 1.00 49.43 111 ARG A N 1
ATOM 1502 C CA . ARG B 2 85 ? 1.333 6.156 53.900 1.00 51.85 111 ARG A CA 1
ATOM 1503 C C . ARG B 2 85 ? -0.108 6.500 54.116 1.00 53.10 111 ARG A C 1
ATOM 1504 O O . ARG B 2 85 ? -0.541 7.147 55.073 1.00 55.47 111 ARG A O 1
ATOM 1512 N N . PRO B 2 86 ? -0.933 6.075 53.192 1.00 55.30 112 PRO A N 1
ATOM 1513 C CA . PRO B 2 86 ? -2.310 6.381 53.363 1.00 56.92 112 PRO A CA 1
ATOM 1514 C C . PRO B 2 86 ? -2.801 5.580 54.493 1.00 60.90 112 PRO A C 1
ATOM 1515 O O . PRO B 2 86 ? -2.569 4.376 54.614 1.00 62.39 112 PRO A O 1
ATOM 1519 N N . SER B 2 87 ? -3.596 6.269 55.285 1.00 64.81 113 SER A N 1
ATOM 1520 C CA . SER B 2 87 ? -4.420 5.626 56.311 1.00 68.03 113 SER A CA 1
ATOM 1521 C C . SER B 2 87 ? -5.617 4.971 55.673 1.00 69.20 113 SER A C 1
ATOM 1522 O O . SER B 2 87 ? -5.867 5.123 54.479 1.00 70.89 113 SER A O 1
ATOM 1525 N N . GLY B 2 88 ? -6.368 4.239 56.486 1.00 71.27 114 GLY A N 1
ATOM 1526 C CA . GLY B 2 88 ? -7.589 3.576 56.043 1.00 71.70 114 GLY A CA 1
ATOM 1527 C C . GLY B 2 88 ? -7.318 2.143 55.630 1.00 71.78 114 GLY A C 1
ATOM 1528 O O . GLY B 2 88 ? -6.266 1.623 55.959 1.00 74.36 114 GLY A O 1
ATOM 1529 N N . ALA B 2 89 ? -8.267 1.495 54.964 1.00 71.43 115 ALA A N 1
ATOM 1530 C CA . ALA B 2 89 ? -8.005 0.197 54.351 1.00 70.16 115 ALA A CA 1
ATOM 1531 C C . ALA B 2 89 ? -7.843 0.534 52.887 1.00 68.33 115 ALA A C 1
ATOM 1532 O O . ALA B 2 89 ? -8.295 1.545 52.472 1.00 67.46 115 ALA A O 1
ATOM 1534 N N . MET B 2 90 ? -7.131 -0.252 52.113 1.00 67.46 116 MET A N 1
ATOM 1535 C CA . MET B 2 90 ? -7.113 0.029 50.704 1.00 67.06 116 MET A CA 1
ATOM 1536 C C . MET B 2 90 ? -8.613 0.034 50.295 1.00 65.80 116 MET A C 1
ATOM 1537 O O . MET B 2 90 ? -9.381 -0.778 50.782 1.00 67.05 116 MET A O 1
ATOM 1542 N N . PRO B 2 91 ? -9.061 1.002 49.520 1.00 63.52 117 PRO A N 1
ATOM 1543 C CA . PRO B 2 91 ? -10.450 1.056 49.072 1.00 61.98 117 PRO A CA 1
ATOM 1544 C C . PRO B 2 91 ? -10.742 -0.123 48.203 1.00 62.49 117 PRO A C 1
ATOM 1545 O O . PRO B 2 91 ? -9.863 -0.603 47.444 1.00 62.34 117 PRO A O 1
ATOM 1549 N N . SER B 2 92 ? -11.964 -0.614 48.302 1.00 62.14 118 SER A N 1
ATOM 1550 C CA . SER B 2 92 ? -12.383 -1.769 47.506 1.00 62.51 118 SER A CA 1
ATOM 1551 C C . SER B 2 92 ? -12.151 -1.628 46.054 1.00 62.30 118 SER A C 1
ATOM 1552 O O . SER B 2 92 ? -11.777 -2.584 45.361 1.00 62.59 118 SER A O 1
ATOM 1555 N N . GLU B 2 93 ? -12.430 -0.442 45.570 1.00 62.11 119 GLU A N 1
ATOM 1556 C CA . GLU B 2 93 ? -12.394 -0.236 44.166 1.00 63.71 119 GLU A CA 1
ATOM 1557 C C . GLU B 2 93 ? -10.987 -0.434 43.687 1.00 64.33 119 GLU A C 1
ATOM 1558 O O . GLU B 2 93 ? -10.732 -0.608 42.520 1.00 64.18 119 GLU A O 1
ATOM 1564 N N . ILE B 2 94 ? -10.036 -0.357 44.588 1.00 65.30 120 ILE A N 1
ATOM 1565 C CA . ILE B 2 94 ? -8.681 -0.518 44.129 1.00 65.75 120 ILE A CA 1
ATOM 1566 C C . ILE B 2 94 ? -8.311 -1.932 44.427 1.00 67.88 120 ILE A C 1
ATOM 1567 O O . ILE B 2 94 ? -7.798 -2.612 43.573 1.00 66.09 120 ILE A O 1
ATOM 1572 N N . LYS B 2 95 ? -8.609 -2.372 45.637 1.00 72.78 121 LYS A N 1
ATOM 1573 C CA . LYS B 2 95 ? -8.293 -3.738 46.060 1.00 77.72 121 LYS A CA 1
ATOM 1574 C C . LYS B 2 95 ? -8.906 -4.730 45.093 1.00 79.91 121 LYS A C 1
ATOM 1575 O O . LYS B 2 95 ? -8.268 -5.705 44.739 1.00 80.63 121 LYS A O 1
ATOM 1581 N N . GLY B 2 96 ? -10.120 -4.475 44.635 1.00 82.93 122 GLY A N 1
ATOM 1582 C CA . GLY B 2 96 ? -10.708 -5.358 43.660 1.00 85.95 122 GLY A CA 1
ATOM 1583 C C . GLY B 2 96 ? -10.162 -5.166 42.256 1.00 89.43 122 GLY A C 1
ATOM 1584 O O . GLY B 2 96 ? -10.912 -5.358 41.290 1.00 91.29 122 GLY A O 1
ATOM 1585 N N . LEU B 2 97 ? -8.892 -4.784 42.105 1.00 92.47 123 LEU A N 1
ATOM 1586 C CA . LEU B 2 97 ? -8.322 -4.609 40.757 1.00 94.46 123 LEU A CA 1
ATOM 1587 C C . LEU B 2 97 ? -7.291 -5.662 40.404 1.00 97.00 123 LEU A C 1
ATOM 1588 O O . LEU B 2 97 ? -6.177 -5.655 40.905 1.00 96.96 123 LEU A O 1
ATOM 1593 N N . GLU B 2 98 ? -7.653 -6.568 39.513 1.00 100.47 124 GLU A N 1
ATOM 1594 C CA . GLU B 2 98 ? -6.673 -7.512 39.025 1.00 103.20 124 GLU A CA 1
ATOM 1595 C C . GLU B 2 98 ? -6.438 -7.026 37.598 1.00 104.28 124 GLU A C 1
ATOM 1596 O O . GLU B 2 98 ? -7.354 -6.968 36.776 1.00 105.49 124 GLU A O 1
ATOM 1602 N N . PHE B 2 99 ? -5.232 -6.600 37.318 1.00 104.96 125 PHE A N 1
ATOM 1603 C CA . PHE B 2 99 ? -4.893 -6.146 35.991 1.00 106.04 125 PHE A CA 1
ATOM 1604 C C . PHE B 2 99 ? -4.764 -7.350 35.010 1.00 107.36 125 PHE A C 1
ATOM 1605 O O . PHE B 2 99 ? -3.749 -7.600 34.366 1.00 107.10 125 PHE A O 1
ATOM 1613 N N . SER B 2 100 ? -5.909 -8.011 34.872 1.00 109.23 126 SER A N 1
ATOM 1614 C CA . SER B 2 100 ? -6.074 -9.359 34.328 1.00 110.77 126 SER A CA 1
ATOM 1615 C C . SER B 2 100 ? -6.320 -9.577 32.841 1.00 112.27 126 SER A C 1
ATOM 1616 O O . SER B 2 100 ? -5.734 -10.454 32.213 1.00 112.89 126 SER A O 1
ATOM 1619 N N . GLU B 2 101 ? -7.246 -8.813 32.301 1.00 113.91 127 GLU A N 1
ATOM 1620 C CA . GLU B 2 101 ? -7.687 -9.012 30.940 1.00 114.79 127 GLU A CA 1
ATOM 1621 C C . GLU B 2 101 ? -6.894 -8.105 30.084 1.00 115.62 127 GLU A C 1
ATOM 1622 O O . GLU B 2 101 ? -7.104 -6.918 30.132 1.00 116.63 127 GLU A O 1
ATOM 1628 N N . GLY B 2 102 ? -5.995 -8.621 29.274 1.00 116.58 128 GLY A N 1
ATOM 1629 C CA . GLY B 2 102 ? -5.142 -7.716 28.540 1.00 117.51 128 GLY A CA 1
ATOM 1630 C C . GLY B 2 102 ? -5.164 -7.894 27.056 1.00 118.39 128 GLY A C 1
ATOM 1631 O O . GLY B 2 102 ? -5.345 -6.928 26.310 1.00 118.59 128 GLY A O 1
ATOM 1632 N N . LEU B 2 103 ? -4.930 -9.120 26.623 1.00 119.21 129 LEU A N 1
ATOM 1633 C CA . LEU B 2 103 ? -4.931 -9.399 25.216 1.00 119.92 129 LEU A CA 1
ATOM 1634 C C . LEU B 2 103 ? -6.361 -9.350 24.799 1.00 120.54 129 LEU A C 1
ATOM 1635 O O . LEU B 2 103 ? -7.024 -10.362 24.721 1.00 121.03 129 LEU A O 1
ATOM 1640 N N . ALA B 2 104 ? -6.837 -8.148 24.557 1.00 121.50 130 ALA A N 1
ATOM 1641 C CA . ALA B 2 104 ? -8.194 -7.947 24.151 1.00 122.42 130 ALA A CA 1
ATOM 1642 C C . ALA B 2 104 ? -9.092 -8.609 25.149 1.00 123.51 130 ALA A C 1
ATOM 1643 O O . ALA B 2 104 ? -9.722 -9.598 24.836 1.00 123.54 130 ALA A O 1
ATOM 1645 N N . GLN B 2 105 ? -9.133 -8.045 26.355 1.00 124.95 131 GLN A N 1
ATOM 1646 C CA . GLN B 2 105 ? -10.028 -8.473 27.418 1.00 125.36 131 GLN A CA 1
ATOM 1647 C C . GLN B 2 105 ? -9.558 -9.798 27.939 1.00 126.07 131 GLN A C 1
ATOM 1648 O O . GLN B 2 105 ? -10.352 -10.631 28.373 1.00 126.36 131 GLN A O 1
ATOM 1654 N N . GLY B 2 106 ? -8.258 -10.012 27.809 1.00 126.65 132 GLY A N 1
ATOM 1655 C CA . GLY B 2 106 ? -7.599 -10.924 28.708 1.00 127.34 132 GLY A CA 1
ATOM 1656 C C . GLY B 2 106 ? -6.337 -11.558 28.223 1.00 127.64 132 GLY A C 1
ATOM 1657 O O . GLY B 2 106 ? -5.932 -11.413 27.081 1.00 128.07 132 GLY A O 1
ATOM 1658 N N . LYS B 2 107 ? -5.682 -12.220 29.156 1.00 127.83 133 LYS A N 1
ATOM 1659 C CA . LYS B 2 107 ? -4.573 -13.078 28.854 1.00 127.91 133 LYS A CA 1
ATOM 1660 C C . LYS B 2 107 ? -4.735 -14.039 30.009 1.00 127.92 133 LYS A C 1
ATOM 1661 O O . LYS B 2 107 ? -5.756 -14.002 30.710 1.00 127.42 133 LYS A O 1
ATOM 1667 N N . LYS B 2 108 ? -3.760 -14.913 30.199 1.00 127.95 134 LYS A N 1
ATOM 1668 C CA . LYS B 2 108 ? -3.756 -15.777 31.367 1.00 128.02 134 LYS A CA 1
ATOM 1669 C C . LYS B 2 108 ? -3.365 -14.897 32.533 1.00 127.13 134 LYS A C 1
ATOM 1670 O O . LYS B 2 108 ? -3.696 -15.176 33.686 1.00 127.48 134 LYS A O 1
ATOM 1676 N N . GLN B 2 109 ? -2.675 -13.813 32.189 1.00 126.03 135 GLN A N 1
ATOM 1677 C CA . GLN B 2 109 ? -2.232 -12.793 33.128 1.00 125.05 135 GLN A CA 1
ATOM 1678 C C . GLN B 2 109 ? -1.590 -11.604 32.358 1.00 123.93 135 GLN A C 1
ATOM 1679 O O . GLN B 2 109 ? -0.418 -11.665 31.948 1.00 123.43 135 GLN A O 1
ATOM 1685 N N . ARG B 2 110 ? -2.358 -10.531 32.149 1.00 122.29 136 ARG A N 1
ATOM 1686 C CA . ARG B 2 110 ? -1.827 -9.366 31.450 1.00 121.02 136 ARG A CA 1
ATOM 1687 C C . ARG B 2 110 ? -0.595 -8.813 32.187 1.00 119.28 136 ARG A C 1
ATOM 1688 O O . ARG B 2 110 ? 0.380 -8.405 31.552 1.00 118.90 136 ARG A O 1
ATOM 1696 N N . LEU B 2 111 ? -0.601 -8.847 33.514 1.00 117.06 137 LEU A N 1
ATOM 1697 C CA . LEU B 2 111 ? 0.496 -8.225 34.237 1.00 115.82 137 LEU A CA 1
ATOM 1698 C C . LEU B 2 111 ? 1.456 -9.154 34.989 1.00 114.62 137 LEU A C 1
ATOM 1699 O O . LEU B 2 111 ? 2.490 -9.560 34.416 1.00 114.82 137 LEU A O 1
ATOM 1704 N N . SER B 2 112 ? 1.159 -9.417 36.270 1.00 112.23 138 SER A N 1
ATOM 1705 C CA . SER B 2 112 ? 1.943 -10.313 37.121 1.00 110.22 138 SER A CA 1
ATOM 1706 C C . SER B 2 112 ? 1.531 -10.040 38.542 1.00 108.85 138 SER A C 1
ATOM 1707 O O . SER B 2 112 ? 1.190 -8.906 38.891 1.00 109.04 138 SER A O 1
ATOM 1710 N N . LYS B 2 113 ? 1.504 -11.096 39.341 1.00 106.89 139 LYS A N 1
ATOM 1711 C CA . LYS B 2 113 ? 1.113 -11.006 40.738 1.00 105.58 139 LYS A CA 1
ATOM 1712 C C . LYS B 2 113 ? 1.800 -9.829 41.401 1.00 105.01 139 LYS A C 1
ATOM 1713 O O . LYS B 2 113 ? 1.169 -8.871 41.850 1.00 104.13 139 LYS A O 1
ATOM 1719 N N . LYS B 2 114 ? 3.117 -9.923 41.498 1.00 104.42 140 LYS A N 1
ATOM 1720 C CA . LYS B 2 114 ? 3.861 -8.869 42.137 1.00 103.78 140 LYS A CA 1
ATOM 1721 C C . LYS B 2 114 ? 3.240 -7.573 41.695 1.00 102.95 140 LYS A C 1
ATOM 1722 O O . LYS B 2 114 ? 2.551 -6.889 42.442 1.00 102.76 140 LYS A O 1
ATOM 1728 N N . LEU B 2 115 ? 3.452 -7.273 40.430 1.00 101.99 141 LEU A N 1
ATOM 1729 C CA . LEU B 2 115 ? 3.057 -5.996 39.877 1.00 101.98 141 LEU A CA 1
ATOM 1730 C C . LEU B 2 115 ? 1.592 -5.660 40.271 1.00 100.89 141 LEU A C 1
ATOM 1731 O O . LEU B 2 115 ? 1.153 -4.495 40.194 1.00 101.33 141 LEU A O 1
ATOM 1736 N N . ARG B 2 116 ? 0.857 -6.655 40.774 1.00 98.92 142 ARG A N 1
ATOM 1737 C CA . ARG B 2 116 ? -0.532 -6.422 41.130 1.00 96.57 142 ARG A CA 1
ATOM 1738 C C . ARG B 2 116 ? -0.582 -5.391 42.206 1.00 93.34 142 ARG A C 1
ATOM 1739 O O . ARG B 2 116 ? -1.104 -4.305 42.022 1.00 91.91 142 ARG A O 1
ATOM 1747 N N . ARG B 2 117 ? -0.002 -5.768 43.323 1.00 89.87 143 ARG A N 1
ATOM 1748 C CA . ARG B 2 117 ? -0.138 -5.012 44.523 1.00 88.41 143 ARG A CA 1
ATOM 1749 C C . ARG B 2 117 ? 0.628 -3.729 44.414 1.00 85.39 143 ARG A C 1
ATOM 1750 O O . ARG B 2 117 ? 0.367 -2.742 45.099 1.00 85.73 143 ARG A O 1
ATOM 1758 N N . LYS B 2 118 ? 1.577 -3.713 43.530 1.00 80.63 144 LYS A N 1
ATOM 1759 C CA . LYS B 2 118 ? 2.344 -2.550 43.500 1.00 78.00 144 LYS A CA 1
ATOM 1760 C C . LYS B 2 118 ? 1.634 -1.502 42.707 1.00 73.47 144 LYS A C 1
ATOM 1761 O O . LYS B 2 118 ? 1.776 -0.307 42.947 1.00 72.88 144 LYS A O 1
ATOM 1767 N N . LEU B 2 119 ? 0.894 -1.948 41.723 1.00 68.63 145 LEU A N 1
ATOM 1768 C CA . LEU B 2 119 ? 0.156 -1.029 40.912 1.00 64.48 145 LEU A CA 1
ATOM 1769 C C . LEU B 2 119 ? -0.953 -0.504 41.806 1.00 59.02 145 LEU A C 1
ATOM 1770 O O . LEU B 2 119 ? -1.291 0.616 41.792 1.00 54.92 145 LEU A O 1
ATOM 1775 N N . GLN B 2 120 ? -1.396 -1.321 42.709 1.00 55.46 146 GLN A N 1
ATOM 1776 C CA . GLN B 2 120 ? -2.478 -0.950 43.475 1.00 54.65 146 GLN A CA 1
ATOM 1777 C C . GLN B 2 120 ? -2.101 0.112 44.508 1.00 53.46 146 GLN A C 1
ATOM 1778 O O . GLN B 2 120 ? -2.906 1.044 44.787 1.00 51.79 146 GLN A O 1
ATOM 1784 N N . MET B 2 121 ? -0.933 -0.076 45.130 1.00 52.62 147 MET A N 1
ATOM 1785 C CA . MET B 2 121 ? -0.458 0.829 46.130 1.00 51.02 147 MET A CA 1
ATOM 1786 C C . MET B 2 121 ? -0.205 2.109 45.413 1.00 47.04 147 MET A C 1
ATOM 1787 O O . MET B 2 121 ? -0.518 3.066 45.947 1.00 45.83 147 MET A O 1
ATOM 1792 N N . TRP B 2 122 ? 0.303 2.121 44.196 1.00 44.21 148 TRP A N 1
ATOM 1793 C CA . TRP B 2 122 ? 0.513 3.369 43.486 1.00 45.03 148 TRP A CA 1
ATOM 1794 C C . TRP B 2 122 ? -0.868 4.015 43.233 1.00 46.06 148 TRP A C 1
ATOM 1795 O O . TRP B 2 122 ? -0.979 5.203 43.386 1.00 45.40 148 TRP A O 1
ATOM 1806 N N . LEU B 2 123 ? -1.932 3.252 42.948 1.00 45.44 149 LEU A N 1
ATOM 1807 C CA . LEU B 2 123 ? -3.180 3.901 42.633 1.00 45.96 149 LEU A CA 1
ATOM 1808 C C . LEU B 2 123 ? -3.688 4.570 43.857 1.00 45.28 149 LEU A C 1
ATOM 1809 O O . LEU B 2 123 ? -4.288 5.662 43.819 1.00 42.88 149 LEU A O 1
ATOM 1814 N N . TRP B 2 124 ? -3.385 3.894 44.930 1.00 43.03 150 TRP A N 1
ATOM 1815 C CA . TRP B 2 124 ? -3.802 4.337 46.228 1.00 44.16 150 TRP A CA 1
ATOM 1816 C C . TRP B 2 124 ? -3.221 5.674 46.670 1.00 44.15 150 TRP A C 1
ATOM 1817 O O . TRP B 2 124 ? -3.974 6.514 47.106 1.00 44.20 150 TRP A O 1
ATOM 1828 N N . SER B 2 125 ? -1.900 5.802 46.613 1.00 42.97 151 SER A N 1
ATOM 1829 C CA . SER B 2 125 ? -1.185 7.001 46.953 1.00 41.03 151 SER A CA 1
ATOM 1830 C C . SER B 2 125 ? -1.505 8.061 46.009 1.00 38.75 151 SER A C 1
ATOM 1831 O O . SER B 2 125 ? -1.535 9.210 46.386 1.00 40.33 151 SER A O 1
ATOM 1834 N N . GLN B 2 126 ? -1.853 7.695 44.772 1.00 36.49 152 GLN A N 1
ATOM 1835 C CA . GLN B 2 126 ? -2.154 8.721 43.786 1.00 35.66 152 GLN A CA 1
ATOM 1836 C C . GLN B 2 126 ? -3.539 9.356 44.007 1.00 34.19 152 GLN A C 1
ATOM 1837 O O . GLN B 2 126 ? -3.664 10.494 43.818 1.00 37.13 152 GLN A O 1
ATOM 1843 N N . THR B 2 127 ? -4.484 8.658 44.561 1.00 33.31 153 THR A N 1
ATOM 1844 C CA . THR B 2 127 ? -5.841 9.042 44.672 1.00 34.88 153 THR A CA 1
ATOM 1845 C C . THR B 2 127 ? -6.225 9.280 46.142 1.00 36.90 153 THR A C 1
ATOM 1846 O O . THR B 2 127 ? -7.297 9.893 46.435 1.00 37.63 153 THR A O 1
ATOM 1850 N N . PHE B 2 128 ? -5.337 8.950 47.077 1.00 35.77 154 PHE A N 1
ATOM 1851 C CA . PHE B 2 128 ? -5.666 9.257 48.464 1.00 36.31 154 PHE A CA 1
ATOM 1852 C C . PHE B 2 128 ? -5.638 10.736 48.725 1.00 35.04 154 PHE A C 1
ATOM 1853 O O . PHE B 2 128 ? -4.829 11.486 48.237 1.00 34.29 154 PHE A O 1
ATOM 1861 N N . CYS B 2 129 ? -6.515 11.196 49.539 1.00 35.99 155 CYS A N 1
ATOM 1862 C CA . CYS B 2 129 ? -6.559 12.633 49.842 1.00 36.97 155 CYS A CA 1
ATOM 1863 C C . CYS B 2 129 ? -6.489 12.860 51.356 1.00 38.83 155 CYS A C 1
ATOM 1864 O O . CYS B 2 129 ? -7.473 12.678 52.130 1.00 37.82 155 CYS A O 1
ATOM 1867 N N . PRO B 2 130 ? -5.317 13.240 51.826 1.00 39.85 156 PRO A N 1
ATOM 1868 C CA . PRO B 2 130 ? -5.130 13.578 53.247 1.00 40.84 156 PRO A CA 1
ATOM 1869 C C . PRO B 2 130 ? -5.776 14.884 53.702 1.00 41.55 156 PRO A C 1
ATOM 1870 O O . PRO B 2 130 ? -5.942 15.823 52.945 1.00 40.39 156 PRO A O 1
ATOM 1874 N N . VAL B 2 131 ? -6.115 14.924 54.978 1.00 41.21 157 VAL A N 1
ATOM 1875 C CA . VAL B 2 131 ? -6.596 16.117 55.651 1.00 42.59 157 VAL A CA 1
ATOM 1876 C C . VAL B 2 131 ? -5.353 16.842 56.240 1.00 42.57 157 VAL A C 1
ATOM 1877 O O . VAL B 2 131 ? -4.657 16.241 56.999 1.00 44.44 157 VAL A O 1
ATOM 1881 N N . LEU B 2 132 ? -5.038 18.038 55.843 1.00 41.91 158 LEU A N 1
ATOM 1882 C CA . LEU B 2 132 ? -4.063 18.813 56.498 1.00 44.74 158 LEU A CA 1
ATOM 1883 C C . LEU B 2 132 ? -4.812 19.659 57.552 1.00 46.58 158 LEU A C 1
ATOM 1884 O O . LEU B 2 132 ? -6.013 19.918 57.449 1.00 49.99 158 LEU A O 1
ATOM 1889 N N . TYR B 2 133 ? -4.130 19.922 58.617 1.00 46.76 159 TYR A N 1
ATOM 1890 C CA . TYR B 2 133 ? -4.601 20.574 59.805 1.00 47.66 159 TYR A CA 1
ATOM 1891 C C . TYR B 2 133 ? -3.922 21.821 60.022 1.00 46.36 159 TYR A C 1
ATOM 1892 O O . TYR B 2 133 ? -2.823 21.960 59.672 1.00 47.28 159 TYR A O 1
ATOM 1901 N N . ALA B 2 134 ? -4.602 22.771 60.607 1.00 46.79 160 ALA A N 1
ATOM 1902 C CA . ALA B 2 134 ? -4.009 24.044 60.843 1.00 46.07 160 ALA A CA 1
ATOM 1903 C C . ALA B 2 134 ? -4.867 24.715 61.978 1.00 48.75 160 ALA A C 1
ATOM 1904 O O . ALA B 2 134 ? -6.109 24.385 62.138 1.00 49.66 160 ALA A O 1
ATOM 1906 N N . TRP B 2 135 ? -4.186 25.562 62.794 1.00 47.71 161 TRP A N 1
ATOM 1907 C CA . TRP B 2 135 ? -4.770 26.211 63.914 1.00 48.23 161 TRP A CA 1
ATOM 1908 C C . TRP B 2 135 ? -5.484 27.442 63.373 1.00 49.28 161 TRP A C 1
ATOM 1909 O O . TRP B 2 135 ? -4.987 28.129 62.498 1.00 49.78 161 TRP A O 1
ATOM 1920 N N . ASN B 2 136 ? -6.651 27.709 63.898 1.00 49.48 162 ASN A N 1
ATOM 1921 C CA . ASN B 2 136 ? -7.454 28.827 63.392 1.00 49.34 162 ASN A CA 1
ATOM 1922 C C . ASN B 2 136 ? -7.902 29.741 64.515 1.00 48.99 162 ASN A C 1
ATOM 1923 O O . ASN B 2 136 ? -8.281 29.302 65.604 1.00 46.29 162 ASN A O 1
ATOM 1928 N N . ASP B 2 137 ? -7.789 31.036 64.282 1.00 49.85 163 ASP A N 1
ATOM 1929 C CA . ASP B 2 137 ? -8.095 31.991 65.313 1.00 49.76 163 ASP A CA 1
ATOM 1930 C C . ASP B 2 137 ? -9.549 32.378 65.202 1.00 48.21 163 ASP A C 1
ATOM 1931 O O . ASP B 2 137 ? -9.867 33.103 64.344 1.00 48.02 163 ASP A O 1
ATOM 1936 N N . LEU B 2 138 ? -10.396 31.917 66.096 1.00 47.58 164 LEU A N 1
ATOM 1937 C CA . LEU B 2 138 ? -11.778 32.179 65.976 1.00 49.15 164 LEU A CA 1
ATOM 1938 C C . LEU B 2 138 ? -12.194 33.531 66.495 1.00 51.80 164 LEU A C 1
ATOM 1939 O O . LEU B 2 138 ? -13.375 33.870 66.393 1.00 52.59 164 LEU A O 1
ATOM 1944 N N . GLY B 2 139 ? -11.292 34.214 67.218 1.00 54.25 165 GLY A N 1
ATOM 1945 C CA . GLY B 2 139 ? -11.571 35.506 67.857 1.00 54.21 165 GLY A CA 1
ATOM 1946 C C . GLY B 2 139 ? -12.137 35.463 69.264 1.00 55.03 165 GLY A C 1
ATOM 1947 O O . GLY B 2 139 ? -12.629 34.438 69.840 1.00 57.06 165 GLY A O 1
ATOM 1948 N N . SER B 2 140 ? -12.132 36.627 69.855 1.00 56.70 166 SER A N 1
ATOM 1949 C CA . SER B 2 140 ? -12.508 36.751 71.289 1.00 58.03 166 SER A CA 1
ATOM 1950 C C . SER B 2 140 ? -13.904 36.177 71.614 1.00 56.78 166 SER A C 1
ATOM 1951 O O . SER B 2 140 ? -14.200 35.834 72.798 1.00 53.46 166 SER A O 1
ATOM 1954 N N . ARG B 2 141 ? -14.793 36.080 70.608 1.00 54.81 167 ARG A N 1
ATOM 1955 C CA . ARG B 2 141 ? -16.135 35.697 71.011 1.00 54.03 167 ARG A CA 1
ATOM 1956 C C . ARG B 2 141 ? -16.215 34.255 71.173 1.00 53.99 167 ARG A C 1
ATOM 1957 O O . ARG B 2 141 ? -17.299 33.744 71.606 1.00 53.02 167 ARG A O 1
ATOM 1965 N N . PHE B 2 142 ? -15.090 33.543 70.916 1.00 51.46 168 PHE A N 1
ATOM 1966 C CA . PHE B 2 142 ? -15.208 32.125 71.191 1.00 52.18 168 PHE A CA 1
ATOM 1967 C C . PHE B 2 142 ? -14.195 31.678 72.220 1.00 51.62 168 PHE A C 1
ATOM 1968 O O . PHE B 2 142 ? -13.181 32.245 72.302 1.00 55.12 168 PHE A O 1
ATOM 1976 N N . TRP B 2 143 ? -14.368 30.569 72.876 1.00 51.63 169 TRP A N 1
ATOM 1977 C CA . TRP B 2 143 ? -13.365 30.089 73.806 1.00 52.42 169 TRP A CA 1
ATOM 1978 C C . TRP B 2 143 ? -13.470 28.605 73.889 1.00 51.43 169 TRP A C 1
ATOM 1979 O O . TRP B 2 143 ? -14.544 28.065 74.177 1.00 49.40 169 TRP A O 1
ATOM 1990 N N . PRO B 2 144 ? -12.354 27.926 73.749 1.00 49.97 170 PRO A N 1
ATOM 1991 C CA . PRO B 2 144 ? -11.078 28.535 73.517 1.00 50.92 170 PRO A CA 1
ATOM 1992 C C . PRO B 2 144 ? -11.043 29.210 72.239 1.00 52.53 170 PRO A C 1
ATOM 1993 O O . PRO B 2 144 ? -11.760 28.762 71.397 1.00 56.60 170 PRO A O 1
ATOM 1997 N N . ARG B 2 145 ? -10.150 30.151 72.013 1.00 52.25 171 ARG A N 1
ATOM 1998 C CA . ARG B 2 145 ? -10.165 30.908 70.799 1.00 52.38 171 ARG A CA 1
ATOM 1999 C C . ARG B 2 145 ? -9.453 30.257 69.634 1.00 51.46 171 ARG A C 1
ATOM 2000 O O . ARG B 2 145 ? -9.522 30.751 68.518 1.00 53.07 171 ARG A O 1
ATOM 2008 N N . TYR B 2 146 ? -8.696 29.225 69.857 1.00 49.04 172 TYR A N 1
ATOM 2009 C CA . TYR B 2 146 ? -7.924 28.717 68.783 1.00 47.28 172 TYR A CA 1
ATOM 2010 C C . TYR B 2 146 ? -8.377 27.319 68.642 1.00 46.78 172 TYR A C 1
ATOM 2011 O O . TYR B 2 146 ? -8.559 26.608 69.595 1.00 45.65 172 TYR A O 1
ATOM 2020 N N . VAL B 2 147 ? -8.596 26.901 67.404 1.00 46.66 173 VAL A N 1
ATOM 2021 C CA . VAL B 2 147 ? -9.125 25.570 67.202 1.00 46.29 173 VAL A CA 1
ATOM 2022 C C . VAL B 2 147 ? -8.403 24.891 66.042 1.00 45.88 173 VAL A C 1
ATOM 2023 O O . VAL B 2 147 ? -7.931 25.521 65.113 1.00 44.54 173 VAL A O 1
ATOM 2027 N N . LYS B 2 148 ? -8.279 23.599 66.079 1.00 47.90 174 LYS A N 1
ATOM 2028 C CA . LYS B 2 148 ? -7.490 22.961 65.040 1.00 50.03 174 LYS A CA 1
ATOM 2029 C C . LYS B 2 148 ? -8.450 22.465 63.945 1.00 50.45 174 LYS A C 1
ATOM 2030 O O . LYS B 2 148 ? -9.294 21.589 64.212 1.00 50.94 174 LYS A O 1
ATOM 2036 N N . VAL B 2 149 ? -8.252 22.993 62.748 1.00 48.41 175 VAL A N 1
ATOM 2037 C CA . VAL B 2 149 ? -9.178 22.840 61.636 1.00 49.02 175 VAL A CA 1
ATOM 2038 C C . VAL B 2 149 ? -8.598 22.035 60.436 1.00 47.55 175 VAL A C 1
ATOM 2039 O O . VAL B 2 149 ? -7.414 22.089 60.083 1.00 46.72 175 VAL A O 1
ATOM 2043 N N . GLY B 2 150 ? -9.426 21.253 59.817 1.00 46.15 176 GLY A N 1
ATOM 2044 C CA . GLY B 2 150 ? -8.942 20.352 58.824 1.00 45.43 176 GLY A CA 1
ATOM 2045 C C . GLY B 2 150 ? -9.161 20.970 57.486 1.00 45.59 176 GLY A C 1
ATOM 2046 O O . GLY B 2 150 ? -9.962 21.840 57.364 1.00 45.57 176 GLY A O 1
ATOM 2047 N N . SER B 2 151 ? -8.485 20.415 56.480 1.00 46.15 177 SER A N 1
ATOM 2048 C CA . SER B 2 151 ? -8.488 20.892 55.096 1.00 45.81 177 SER A CA 1
ATOM 2049 C C . SER B 2 151 ? -7.995 19.844 54.113 1.00 45.11 177 SER A C 1
ATOM 2050 O O . SER B 2 151 ? -7.305 18.887 54.478 1.00 48.49 177 SER A O 1
ATOM 2053 N N . CYS B 2 152 ? -8.329 20.082 52.851 1.00 43.91 178 CYS A N 1
ATOM 2054 C CA . CYS B 2 152 ? -8.002 19.205 51.759 1.00 45.44 178 CYS A CA 1
ATOM 2055 C C . CYS B 2 152 ? -6.868 19.910 51.016 1.00 45.62 178 CYS A C 1
ATOM 2056 O O . CYS B 2 152 ? -6.715 21.078 51.139 1.00 47.22 178 CYS A O 1
ATOM 2059 N N . PHE B 2 153 ? -6.069 19.171 50.262 1.00 44.99 179 PHE A N 1
ATOM 2060 C CA . PHE B 2 153 ? -5.054 19.705 49.459 1.00 43.57 179 PHE A CA 1
ATOM 2061 C C . PHE B 2 153 ? -5.593 19.617 48.078 1.00 44.71 179 PHE A C 1
ATOM 2062 O O . PHE B 2 153 ? -5.727 18.576 47.500 1.00 45.06 179 PHE A O 1
ATOM 2070 N N . SER B 2 154 ? -5.798 20.735 47.474 1.00 45.74 180 SER A N 1
ATOM 2071 C CA . SER B 2 154 ? -6.402 20.666 46.218 1.00 46.97 180 SER A CA 1
ATOM 2072 C C . SER B 2 154 ? -5.608 21.341 45.143 1.00 48.94 180 SER A C 1
ATOM 2073 O O . SER B 2 154 ? -6.174 21.580 44.137 1.00 50.76 180 SER A O 1
ATOM 2076 N N . LYS B 2 155 ? -4.281 21.451 45.269 1.00 48.10 181 LYS A N 1
ATOM 2077 C CA . LYS B 2 155 ? -3.518 22.008 44.190 1.00 47.36 181 LYS A CA 1
ATOM 2078 C C . LYS B 2 155 ? -2.973 20.942 43.227 1.00 46.12 181 LYS A C 1
ATOM 2079 O O . LYS B 2 155 ? -1.892 21.118 42.569 1.00 46.19 181 LYS A O 1
ATOM 2085 N N . ARG B 2 156 ? -3.590 19.802 43.145 1.00 43.01 182 ARG A N 1
ATOM 2086 C CA . ARG B 2 156 ? -3.170 18.920 42.100 1.00 41.18 182 ARG A CA 1
ATOM 2087 C C . ARG B 2 156 ? -4.404 18.070 41.843 1.00 40.87 182 ARG A C 1
ATOM 2088 O O . ARG B 2 156 ? -5.371 18.179 42.541 1.00 40.66 182 ARG A O 1
ATOM 2096 N N . SER B 2 157 ? -4.384 17.179 40.871 1.00 41.06 183 SER A N 1
ATOM 2097 C CA . SER B 2 157 ? -5.455 16.282 40.708 1.00 41.94 183 SER A CA 1
ATOM 2098 C C . SER B 2 157 ? -5.206 14.924 41.339 1.00 41.92 183 SER A C 1
ATOM 2099 O O . SER B 2 157 ? -4.165 14.388 41.220 1.00 43.12 183 SER A O 1
ATOM 2102 N N . CYS B 2 158 ? -6.209 14.323 41.957 1.00 41.46 184 CYS A N 1
ATOM 2103 C CA . CYS B 2 158 ? -6.085 13.047 42.575 1.00 40.33 184 CYS A CA 1
ATOM 2104 C C . CYS B 2 158 ? -6.568 11.868 41.656 1.00 42.11 184 CYS A C 1
ATOM 2105 O O . CYS B 2 158 ? -6.637 10.658 42.086 1.00 41.75 184 CYS A O 1
ATOM 2108 N N . SER B 2 159 ? -6.891 12.184 40.402 1.00 39.63 185 SER A N 1
ATOM 2109 C CA . SER B 2 159 ? -7.291 11.146 39.461 1.00 41.06 185 SER A CA 1
ATOM 2110 C C . SER B 2 159 ? -6.317 10.956 38.304 1.00 40.36 185 SER A C 1
ATOM 2111 O O . SER B 2 159 ? -5.601 11.906 37.978 1.00 43.31 185 SER A O 1
ATOM 2114 N N . VAL B 2 160 ? -6.402 9.784 37.674 1.00 38.92 186 VAL A N 1
ATOM 2115 C CA . VAL B 2 160 ? -5.901 9.530 36.327 1.00 42.17 186 VAL A CA 1
ATOM 2116 C C . VAL B 2 160 ? -7.162 9.199 35.545 1.00 40.17 186 VAL A C 1
ATOM 2117 O O . VAL B 2 160 ? -8.041 8.459 35.994 1.00 42.50 186 VAL A O 1
ATOM 2121 N N . PRO B 2 161 ? -7.357 9.834 34.468 1.00 37.31 187 PRO A N 1
ATOM 2122 C CA . PRO B 2 161 ? -6.534 10.943 34.087 1.00 39.00 187 PRO A CA 1
ATOM 2123 C C . PRO B 2 161 ? -6.914 12.189 34.964 1.00 38.89 187 PRO A C 1
ATOM 2124 O O . PRO B 2 161 ? -7.821 12.169 35.852 1.00 38.24 187 PRO A O 1
ATOM 2128 N N . GLU B 2 162 ? -6.166 13.225 34.756 1.00 37.77 188 GLU A N 1
ATOM 2129 C CA . GLU B 2 162 ? -6.454 14.529 35.415 1.00 42.05 188 GLU A CA 1
ATOM 2130 C C . GLU B 2 162 ? -7.895 15.029 35.216 1.00 41.21 188 GLU A C 1
ATOM 2131 O O . GLU B 2 162 ? -8.429 14.970 34.108 1.00 42.73 188 GLU A O 1
ATOM 2137 N N . GLY B 2 163 ? -8.560 15.408 36.300 1.00 40.67 189 GLY A N 1
ATOM 2138 C CA . GLY B 2 163 ? -9.770 16.215 36.210 1.00 41.32 189 GLY A CA 1
ATOM 2139 C C . GLY B 2 163 ? -10.323 16.557 37.601 1.00 42.09 189 GLY A C 1
ATOM 2140 O O . GLY B 2 163 ? -10.503 17.689 37.959 1.00 49.09 189 GLY A O 1
ATOM 2141 N N . MET B 2 164 ? -10.398 15.475 38.387 1.00 41.72 190 MET A N 1
ATOM 2142 C CA . MET B 2 164 ? -10.803 15.363 39.802 1.00 41.87 190 MET A CA 1
ATOM 2143 C C . MET B 2 164 ? -9.891 15.991 40.858 1.00 41.51 190 MET A C 1
ATOM 2144 O O . MET B 2 164 ? -8.666 16.012 40.685 1.00 40.18 190 MET A O 1
ATOM 2149 N N . VAL B 2 165 ? -10.512 16.371 41.991 1.00 38.70 191 VAL A N 1
ATOM 2150 C CA . VAL B 2 165 ? -9.788 17.108 43.003 1.00 39.14 191 VAL A CA 1
ATOM 2151 C C . VAL B 2 165 ? -10.278 16.667 44.321 1.00 38.71 191 VAL A C 1
ATOM 2152 O O . VAL B 2 165 ? -11.400 16.165 44.440 1.00 38.18 191 VAL A O 1
ATOM 2156 N N . CYS B 2 166 ? -9.404 16.698 45.295 1.00 36.61 192 CYS A N 1
ATOM 2157 C CA . CYS B 2 166 ? -9.733 16.301 46.628 1.00 36.05 192 CYS A CA 1
ATOM 2158 C C . CYS B 2 166 ? -10.788 17.268 47.247 1.00 34.78 192 CYS A C 1
ATOM 2159 O O . CYS B 2 166 ? -10.651 18.459 47.087 1.00 35.54 192 CYS A O 1
ATOM 2162 N N . LYS B 2 167 ? -11.818 16.783 47.942 1.00 34.00 193 LYS A N 1
ATOM 2163 C CA . LYS B 2 167 ? -12.821 17.608 48.601 1.00 33.76 193 LYS A CA 1
ATOM 2164 C C . LYS B 2 167 ? -13.256 16.924 49.858 1.00 35.09 193 LYS A C 1
ATOM 2165 O O . LYS B 2 167 ? -12.984 15.802 50.014 1.00 37.12 193 LYS A O 1
ATOM 2171 N N . PRO B 2 168 ? -13.809 17.622 50.819 1.00 36.98 194 PRO A N 1
ATOM 2172 C CA . PRO B 2 168 ? -14.291 17.023 52.043 1.00 39.07 194 PRO A CA 1
ATOM 2173 C C . PRO B 2 168 ? -15.298 15.902 51.872 1.00 40.71 194 PRO A C 1
ATOM 2174 O O . PRO B 2 168 ? -16.138 16.066 51.098 1.00 43.45 194 PRO A O 1
ATOM 2178 N N . SER B 2 169 ? -15.280 14.839 52.640 1.00 43.36 195 SER A N 1
ATOM 2179 C CA . SER B 2 169 ? -16.248 13.752 52.531 1.00 44.90 195 SER A CA 1
ATOM 2180 C C . SER B 2 169 ? -16.860 13.301 53.878 1.00 45.67 195 SER A C 1
ATOM 2181 O O . SER B 2 169 ? -17.686 12.424 53.895 1.00 48.81 195 SER A O 1
ATOM 2184 N N . LYS B 2 170 ? -16.286 13.764 54.994 1.00 46.34 196 LYS A N 1
ATOM 2185 C CA . LYS B 2 170 ? -16.845 13.549 56.323 1.00 47.03 196 LYS A CA 1
ATOM 2186 C C . LYS B 2 170 ? -16.450 14.671 57.185 1.00 46.50 196 LYS A C 1
ATOM 2187 O O . LYS B 2 170 ? -15.477 15.340 56.972 1.00 43.16 196 LYS A O 1
ATOM 2193 N N . SER B 2 171 ? -17.215 14.845 58.240 1.00 48.73 197 SER A N 1
ATOM 2194 C CA . SER B 2 171 ? -16.997 15.942 59.137 1.00 49.98 197 SER A CA 1
ATOM 2195 C C . SER B 2 171 ? -17.360 15.553 60.587 1.00 49.48 197 SER A C 1
ATOM 2196 O O . SER B 2 171 ? -18.022 14.582 60.857 1.00 50.61 197 SER A O 1
ATOM 2199 N N . VAL B 2 172 ? -16.844 16.270 61.536 1.00 48.60 198 VAL A N 1
ATOM 2200 C CA . VAL B 2 172 ? -17.104 15.963 62.891 1.00 47.85 198 VAL A CA 1
ATOM 2201 C C . VAL B 2 172 ? -17.207 17.358 63.446 1.00 48.05 198 VAL A C 1
ATOM 2202 O O . VAL B 2 172 ? -16.937 18.345 62.748 1.00 46.94 198 VAL A O 1
ATOM 2206 N N . HIS B 2 173 ? -17.633 17.461 64.672 1.00 49.16 199 HIS A N 1
ATOM 2207 C CA . HIS B 2 173 ? -17.917 18.721 65.328 1.00 50.45 199 HIS A CA 1
ATOM 2208 C C . HIS B 2 173 ? -17.118 18.864 66.591 1.00 49.22 199 HIS A C 1
ATOM 2209 O O . HIS B 2 173 ? -17.054 17.967 67.367 1.00 49.76 199 HIS A O 1
ATOM 2216 N N . LEU B 2 174 ? -16.559 20.017 66.820 1.00 49.53 200 LEU A N 1
ATOM 2217 C CA . LEU B 2 174 ? -15.957 20.329 68.064 1.00 49.31 200 LEU A CA 1
ATOM 2218 C C . LEU B 2 174 ? -16.972 21.081 68.903 1.00 52.41 200 LEU A C 1
ATOM 2219 O O . LEU B 2 174 ? -17.794 21.878 68.347 1.00 54.98 200 LEU A O 1
ATOM 2224 N N . THR B 2 175 ? -16.967 20.940 70.221 1.00 52.29 201 THR A N 1
ATOM 2225 C CA . THR B 2 175 ? -17.839 21.777 70.986 1.00 52.09 201 THR A CA 1
ATOM 2226 C C . THR B 2 175 ? -17.077 22.783 71.695 1.00 52.43 201 THR A C 1
ATOM 2227 O O . THR B 2 175 ? -16.256 22.453 72.490 1.00 55.53 201 THR A O 1
ATOM 2231 N N . VAL B 2 176 ? -17.422 24.018 71.543 1.00 53.62 202 VAL A N 1
ATOM 2232 C CA . VAL B 2 176 ? -16.656 25.102 72.073 1.00 55.47 202 VAL A CA 1
ATOM 2233 C C . VAL B 2 176 ? -17.672 26.086 72.701 1.00 56.94 202 VAL A C 1
ATOM 2234 O O . VAL B 2 176 ? -18.851 25.835 72.759 1.00 57.98 202 VAL A O 1
ATOM 2238 N N . LEU B 2 177 ? -17.225 27.204 73.185 1.00 58.15 203 LEU A N 1
ATOM 2239 C CA . LEU B 2 177 ? -18.103 28.144 73.795 1.00 59.80 203 LEU A CA 1
ATOM 2240 C C . LEU B 2 177 ? -18.183 29.468 73.051 1.00 57.81 203 LEU A C 1
ATOM 2241 O O . LEU B 2 177 ? -17.172 29.949 72.542 1.00 56.59 203 LEU A O 1
ATOM 2246 N N . ARG B 2 178 ? -19.409 30.048 73.025 1.00 56.80 204 ARG A N 1
ATOM 2247 C CA . ARG B 2 178 ? -19.683 31.409 72.399 1.00 55.43 204 ARG A CA 1
ATOM 2248 C C . ARG B 2 178 ? -20.287 32.428 73.416 1.00 55.20 204 ARG A C 1
ATOM 2249 O O . ARG B 2 178 ? -21.167 32.095 74.205 1.00 50.99 204 ARG A O 1
ATOM 2257 N N . TRP B 2 179 ? -19.743 33.628 73.320 1.00 58.45 205 TRP A N 1
ATOM 2258 C CA . TRP B 2 179 ? -20.130 34.813 74.038 1.00 62.84 205 TRP A CA 1
ATOM 2259 C C . TRP B 2 179 ? -21.359 35.414 73.374 1.00 65.76 205 TRP A C 1
ATOM 2260 O O . TRP B 2 179 ? -21.257 36.250 72.453 1.00 66.26 205 TRP A O 1
ATOM 2271 N N . ARG B 2 180 ? -22.510 34.989 73.853 1.00 69.48 206 ARG A N 1
ATOM 2272 C CA . ARG B 2 180 ? -23.755 35.454 73.293 1.00 73.12 206 ARG A CA 1
ATOM 2273 C C . ARG B 2 180 ? -24.428 36.639 74.026 1.00 76.63 206 ARG A C 1
ATOM 2274 O O . ARG B 2 180 ? -24.724 36.554 75.231 1.00 74.98 206 ARG A O 1
ATOM 2282 N N . CYS B 2 181 ? -24.709 37.730 7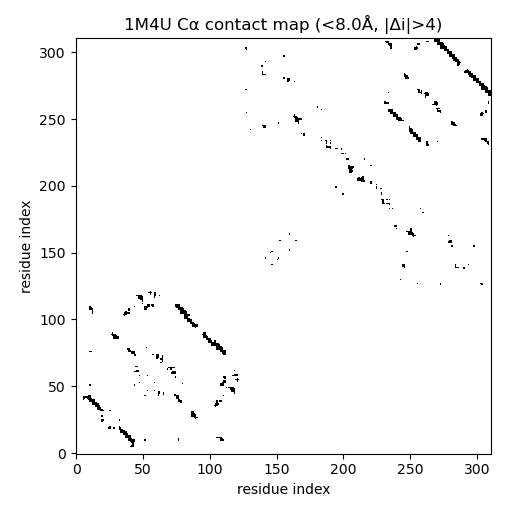3.301 1.00 81.69 207 CYS A N 1
ATOM 2283 C CA . CYS B 2 181 ? -25.534 38.835 73.870 1.00 85.73 207 CYS A CA 1
ATOM 2284 C C . CYS B 2 181 ? -27.029 38.818 73.454 1.00 88.23 207 CYS A C 1
ATOM 2285 O O . CYS B 2 181 ? -27.375 39.089 72.312 1.00 88.08 207 CYS A O 1
ATOM 2288 N N . GLN B 2 182 ? -27.902 38.507 74.410 1.00 92.06 208 GLN A N 1
ATOM 2289 C CA . GLN B 2 182 ? -29.355 38.498 74.167 1.00 95.15 208 GLN A CA 1
ATOM 2290 C C . GLN B 2 182 ? -29.875 39.830 73.596 1.00 97.65 208 GLN A C 1
ATOM 2291 O O . GLN B 2 182 ? -30.203 39.921 72.398 1.00 98.42 208 GLN A O 1
ATOM 2297 N N . ARG B 2 183 ? -29.921 40.860 74.440 1.00 99.96 209 ARG A N 1
ATOM 2298 C CA . ARG B 2 183 ? -30.517 42.106 74.011 1.00 102.05 209 ARG A CA 1
ATOM 2299 C C . ARG B 2 183 ? -29.586 42.793 73.057 1.00 102.91 209 ARG A C 1
ATOM 2300 O O . ARG B 2 183 ? -28.392 42.450 72.954 1.00 102.60 209 ARG A O 1
ATOM 2308 N N . ARG B 2 184 ? -30.169 43.771 72.375 1.00 104.16 210 ARG A N 1
ATOM 2309 C CA . ARG B 2 184 ? -29.455 44.637 71.460 1.00 105.66 210 ARG A CA 1
ATOM 2310 C C . ARG B 2 184 ? -28.365 45.325 72.274 1.00 106.04 210 ARG A C 1
ATOM 2311 O O . ARG B 2 184 ? -28.414 45.336 73.513 1.00 105.92 210 ARG A O 1
ATOM 2319 N N . GLY B 2 185 ? -27.349 45.843 71.589 1.00 106.90 211 GLY A N 1
ATOM 2320 C CA . GLY B 2 185 ? -26.247 46.521 72.262 1.00 107.39 211 GLY A CA 1
ATOM 2321 C C . GLY B 2 185 ? -25.430 45.596 73.152 1.00 107.68 211 GLY A C 1
ATOM 2322 O O . GLY B 2 185 ? -24.604 46.031 73.948 1.00 108.29 211 GLY A O 1
ATOM 2323 N N . GLY B 2 186 ? -25.652 44.302 73.035 1.00 107.59 212 GLY A N 1
ATOM 2324 C CA . GLY B 2 186 ? -24.860 43.381 73.801 1.00 107.47 212 GLY A CA 1
ATOM 2325 C C . GLY B 2 186 ? -25.162 43.437 75.275 1.00 107.30 212 GLY A C 1
ATOM 2326 O O . GLY B 2 186 ? -24.251 43.234 76.074 1.00 107.86 212 GLY A O 1
ATOM 2327 N N . GLN B 2 187 ? -26.400 43.758 75.655 1.00 106.56 213 GLN A N 1
ATOM 2328 C CA . GLN B 2 187 ? -26.758 43.688 77.070 1.00 105.88 213 GLN A CA 1
ATOM 2329 C C . GLN B 2 187 ? -27.002 42.197 77.319 1.00 104.57 213 GLN A C 1
ATOM 2330 O O . GLN B 2 187 ? -27.279 41.464 76.372 1.00 104.40 213 GLN A O 1
ATOM 2336 N N . ARG B 2 188 ? -26.926 41.765 78.578 1.00 103.21 214 ARG A N 1
ATOM 2337 C CA . ARG B 2 188 ? -27.111 40.359 78.977 1.00 102.42 214 ARG A CA 1
ATOM 2338 C C . ARG B 2 188 ? -26.258 39.348 78.153 1.00 99.62 214 ARG A C 1
ATOM 2339 O O . ARG B 2 188 ? -26.789 38.682 77.274 1.00 99.49 214 ARG A O 1
ATOM 2347 N N . CYS B 2 189 ? -24.942 39.255 78.406 1.00 96.23 215 CYS A N 1
ATOM 2348 C CA . CYS B 2 189 ? -24.094 38.284 77.697 1.00 93.58 215 CYS A CA 1
ATOM 2349 C C . CYS B 2 189 ? -23.841 36.979 78.530 1.00 90.31 215 CYS A C 1
ATOM 2350 O O . CYS B 2 189 ? -24.187 36.909 79.711 1.00 89.99 215 CYS A O 1
ATOM 2353 N N . GLY B 2 190 ? -23.325 35.930 77.868 1.00 85.79 216 GLY A N 1
ATOM 2354 C CA . GLY B 2 190 ? -23.008 34.631 78.479 1.00 81.65 216 GLY A CA 1
ATOM 2355 C C . GLY B 2 190 ? -22.366 33.669 77.452 1.00 77.91 216 GLY A C 1
ATOM 2356 O O . GLY B 2 190 ? -22.470 33.935 76.259 1.00 77.33 216 GLY A O 1
ATOM 2357 N N . TRP B 2 191 ? -21.768 32.555 77.921 1.00 72.94 217 TRP A N 1
ATOM 2358 C CA . TRP B 2 191 ? -21.049 31.515 77.179 1.00 70.37 217 TRP A CA 1
ATOM 2359 C C . TRP B 2 191 ? -22.005 30.354 77.118 1.00 68.55 217 TRP A C 1
ATOM 2360 O O . TRP B 2 191 ? -22.600 30.089 78.161 1.00 69.15 217 TRP A O 1
ATOM 2371 N N . ILE B 2 192 ? -22.151 29.681 75.955 1.00 65.08 218 ILE A N 1
ATOM 2372 C CA . ILE B 2 192 ? -22.969 28.553 75.722 1.00 63.23 218 ILE A CA 1
ATOM 2373 C C . ILE B 2 192 ? -22.233 27.555 74.785 1.00 62.13 218 ILE A C 1
ATOM 2374 O O . ILE B 2 192 ? -21.380 27.965 73.950 1.00 60.19 218 ILE A O 1
ATOM 2379 N N . PRO B 2 193 ? -22.466 26.266 74.978 1.00 60.10 219 PRO A N 1
ATOM 2380 C CA . PRO B 2 193 ? -21.886 25.303 74.077 1.00 60.16 219 PRO A CA 1
ATOM 2381 C C . PRO B 2 193 ? -22.296 25.653 72.625 1.00 59.34 219 PRO A C 1
ATOM 2382 O O . PRO B 2 193 ? -23.469 25.978 72.432 1.00 60.60 219 PRO A O 1
ATOM 2386 N N . ILE B 2 194 ? -21.394 25.601 71.646 1.00 57.22 220 ILE A N 1
ATOM 2387 C CA . ILE B 2 194 ? -21.805 25.616 70.208 1.00 55.36 220 ILE A CA 1
ATOM 2388 C C . ILE B 2 194 ? -20.980 24.520 69.445 1.00 53.98 220 ILE A C 1
ATOM 2389 O O . ILE B 2 194 ? -19.818 24.190 69.808 1.00 52.20 220 ILE A O 1
ATOM 2394 N N . GLN B 2 195 ? -21.601 23.955 68.417 1.00 51.20 221 GLN A N 1
ATOM 2395 C CA . GLN B 2 195 ? -21.034 22.951 67.584 1.00 48.45 221 GLN A CA 1
ATOM 2396 C C . GLN B 2 195 ? -20.320 23.628 66.437 1.00 46.71 221 GLN A C 1
ATOM 2397 O O . GLN B 2 195 ? -20.958 24.333 65.704 1.00 46.94 221 GLN A O 1
ATOM 2403 N N . TYR B 2 196 ? -18.988 23.417 66.317 1.00 44.18 222 TYR A N 1
ATOM 2404 C CA . TYR B 2 196 ? -18.180 23.968 65.271 1.00 43.25 222 TYR A CA 1
ATOM 2405 C C . TYR B 2 196 ? -17.626 22.833 64.462 1.00 43.70 222 TYR A C 1
ATOM 2406 O O . TYR B 2 196 ? -17.050 21.897 64.958 1.00 45.07 222 TYR A O 1
ATOM 2415 N N . PRO B 2 197 ? -17.951 22.847 63.179 1.00 42.93 223 PRO A N 1
ATOM 2416 C CA . PRO B 2 197 ? -17.642 21.718 62.333 1.00 43.13 223 PRO A CA 1
ATOM 2417 C C . PRO B 2 197 ? -16.207 21.748 61.773 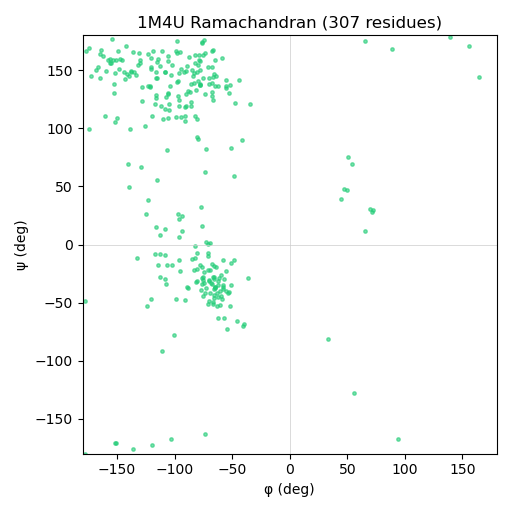1.00 41.61 223 PRO A C 1
ATOM 2418 O O . PRO B 2 197 ? -15.665 22.778 61.518 1.00 39.72 223 PRO A O 1
ATOM 2422 N N . ILE B 2 198 ? -15.623 20.588 61.646 1.00 42.14 224 ILE A N 1
ATOM 2423 C CA . ILE B 2 198 ? -14.336 20.499 61.028 1.00 43.69 224 ILE A CA 1
ATOM 2424 C C . ILE B 2 198 ? -14.258 19.274 60.133 1.00 41.45 224 ILE A C 1
ATOM 2425 O O . ILE B 2 198 ? -14.833 18.266 60.352 1.00 41.75 224 ILE A O 1
ATOM 2430 N N . ILE B 2 199 ? -13.554 19.418 59.059 1.00 41.20 225 ILE A N 1
ATOM 2431 C CA . ILE B 2 199 ? -13.359 18.355 58.088 1.00 39.64 225 ILE A CA 1
ATOM 2432 C C . ILE B 2 199 ? -12.542 17.224 58.703 1.00 42.39 225 ILE A C 1
ATOM 2433 O O . ILE B 2 199 ? -11.419 17.448 59.162 1.00 42.23 225 ILE A O 1
ATOM 2438 N N . SER B 2 200 ? -13.065 16.022 58.678 1.00 42.97 226 SER A N 1
ATOM 2439 C CA . SER B 2 200 ? -12.334 14.921 59.180 1.00 45.51 226 SER A CA 1
ATOM 2440 C C . SER B 2 200 ? -11.917 13.849 58.131 1.00 45.77 226 SER A C 1
ATOM 2441 O O . SER B 2 200 ? -11.226 12.983 58.513 1.00 45.37 226 SER A O 1
ATOM 2444 N N . GLU B 2 201 ? -12.557 13.827 56.938 1.00 46.90 227 GLU A N 1
ATOM 2445 C CA . GLU B 2 201 ? -12.127 13.123 55.723 1.00 45.39 227 GLU A CA 1
ATOM 2446 C C . GLU B 2 201 ? -12.251 13.845 54.375 1.00 43.87 227 GLU A C 1
ATOM 2447 O O . GLU B 2 201 ? -13.033 14.755 54.181 1.00 43.65 227 GLU A O 1
ATOM 2453 N N . CYS B 2 202 ? -11.301 13.490 53.498 1.00 41.70 228 CYS A N 1
ATOM 2454 C CA . CYS B 2 202 ? -11.294 14.031 52.160 1.00 42.46 228 CYS A CA 1
ATOM 2455 C C . CYS B 2 202 ? -11.407 12.898 51.145 1.00 41.29 228 CYS A C 1
ATOM 2456 O O . CYS B 2 202 ? -11.103 11.811 51.497 1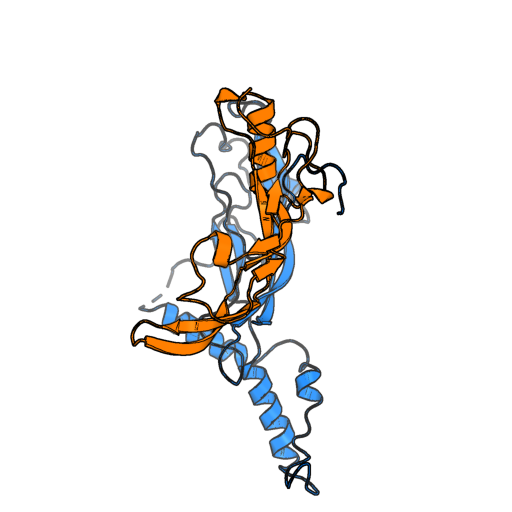.00 38.22 228 CYS A O 1
ATOM 2459 N N . LYS B 2 203 ? -11.965 13.160 49.933 1.00 40.14 229 LYS A N 1
ATOM 2460 C CA . LYS B 2 203 ? -12.071 12.166 48.906 1.00 40.02 229 LYS A CA 1
ATOM 2461 C C . LYS B 2 203 ? -11.975 12.764 47.570 1.00 39.23 229 LYS A C 1
ATOM 2462 O O . LYS B 2 203 ? -12.286 13.908 47.461 1.00 39.60 229 LYS A O 1
ATOM 2468 N N . CYS B 2 204 ? -11.477 11.999 46.584 1.00 37.42 230 CYS A N 1
ATOM 2469 C CA . CYS B 2 204 ? -11.193 12.447 45.246 1.00 38.84 230 CYS A CA 1
ATOM 2470 C C . CYS B 2 204 ? -12.601 12.781 44.557 1.00 39.14 230 CYS A C 1
ATOM 2471 O O . CYS B 2 204 ? -13.518 12.083 44.758 1.00 38.13 230 CYS A O 1
ATOM 2474 N N . SER B 2 205 ? -12.813 13.906 43.912 1.00 38.56 231 SER A N 1
ATOM 2475 C CA . SER B 2 205 ? -14.175 14.101 43.446 1.00 40.05 231 SER A CA 1
ATOM 2476 C C . SER B 2 205 ? -14.202 15.030 42.307 1.00 39.83 231 SER A C 1
ATOM 2477 O O . SER B 2 205 ? -13.272 15.805 42.169 1.00 40.35 231 SER A O 1
ATOM 2480 N N . CYS B 2 206 ? -15.209 14.964 41.491 1.00 39.89 232 CYS A N 1
ATOM 2481 C CA . CYS B 2 206 ? -15.327 15.936 40.405 1.00 45.58 232 CYS A CA 1
ATOM 2482 C C . CYS B 2 206 ? -15.835 17.355 40.915 1.00 44.25 232 CYS A C 1
ATOM 2483 O O . CYS B 2 206 ? -16.378 17.086 42.060 1.00 49.01 232 CYS A O 1
#

Sequence (311 aa):
ENSSSDQRQACKKHELYVSFRDLGWQDWIIAPEGYAAYYCEGECAFPLNSYMNATNHAIVQTLVHFINPETVPKPCCAPTQLNAISVLYFDDSSNVILKKYRNMVVRACGCHMQHYLHIRPAPSDNLPLVDLIEHPDPIFDPKEKDLNETLLRSLLGGHYDPGFMATSPPEDRPGGAEDLAELDQLLRQRPSGAMPSEIKGLEFSEGLAQGKKQRLSKKLRRKLQMWLWSQTFCPVLYAWNDLGSRFWPRYVKVGSCFSKRSCSVPEGMVCKPSKSVHLTVLRWRCQRRGGQRCGWIPIQYPIISECKCSC

CATH classification: 2.10.90.10 (+1 more: 1.10.287.520)

B-factor: mean 63.53, std 26.08, range [26.73, 143.25]